Protein AF-A0A849ZN73-F1 (afdb_monomer)

Mean predicted aligned error: 4.19 Å

Radius of gyration: 18.53 Å; Cα contacts (8 Å, |Δi|>4): 334; chains: 1; bounding box: 44×39×54 Å

pLDDT: mean 92.09, std 4.77, range [75.5, 97.69]

Solvent-accessible surface area (backbone atoms only — not comparable to full-atom values): 12898 Å² total; per-residue (Å²): 64,82,44,62,51,99,87,68,52,76,46,74,36,85,64,86,84,88,74,62,63,68,46,53,35,60,26,51,38,27,39,47,53,55,44,36,71,37,53,53,51,32,50,50,48,34,58,57,36,78,81,48,55,70,68,59,39,52,58,54,57,74,68,60,67,71,74,85,54,89,52,28,66,70,52,26,44,65,50,58,52,48,26,65,76,37,37,39,45,62,52,30,37,40,32,63,73,43,62,86,51,51,48,45,47,51,29,52,51,49,60,68,38,53,82,43,47,70,50,66,76,35,95,40,49,43,25,41,33,39,44,16,12,84,40,36,40,59,39,47,18,52,54,43,37,49,52,38,47,52,16,59,46,81,81,54,66,64,54,72,48,71,49,84,54,42,38,31,40,41,20,67,18,60,81,40,91,61,47,65,52,45,69,76,56,69,78,83,71,53,89,49,46,50,69,52,70,66,79,69,92,64,56,68,69,63,23,42,69,68,32,56,81,71,38,39,61,48,70,68,49,38,81,44,32,38,50,57,48,59,62,63,65,83

Structure (mmCIF, N/CA/C/O backbone):
data_AF-A0A849ZN73-F1
#
_entry.id   AF-A0A849ZN73-F1
#
loop_
_atom_site.group_PDB
_atom_site.id
_atom_site.type_symbol
_atom_site.label_atom_id
_atom_site.label_alt_id
_atom_site.label_comp_id
_atom_site.label_asym_id
_atom_site.label_entity_id
_atom_site.label_seq_id
_atom_site.pdbx_PDB_ins_code
_atom_site.Cartn_x
_atom_site.Cartn_y
_atom_site.Cartn_z
_atom_site.occupancy
_atom_site.B_iso_or_equiv
_atom_site.auth_seq_id
_atom_site.auth_comp_id
_atom_site.auth_asym_id
_atom_site.auth_atom_id
_atom_site.pdbx_PDB_model_num
ATOM 1 N N . ALA A 1 1 ? 9.241 3.231 -14.824 1.00 80.31 1 ALA A N 1
ATOM 2 C CA . ALA A 1 1 ? 9.846 4.559 -15.080 1.00 80.31 1 ALA A CA 1
ATOM 3 C C . ALA A 1 1 ? 9.288 5.133 -16.383 1.00 80.31 1 ALA A C 1
ATOM 5 O O . ALA A 1 1 ? 8.928 4.345 -17.251 1.00 80.31 1 ALA A O 1
ATOM 6 N N . ALA A 1 2 ? 9.247 6.464 -16.573 1.00 81.50 2 ALA A N 1
ATOM 7 C CA . ALA A 1 2 ? 9.076 7.014 -17.934 1.00 81.50 2 ALA A CA 1
ATOM 8 C C . ALA A 1 2 ? 10.194 6.469 -18.861 1.00 81.50 2 ALA A C 1
ATOM 10 O O . ALA A 1 2 ? 11.155 5.888 -18.359 1.00 81.50 2 ALA A O 1
ATOM 11 N N . SER A 1 3 ? 10.086 6.612 -20.174 1.00 84.69 3 SER A N 1
ATOM 12 C CA . SER A 1 3 ? 10.560 5.641 -21.178 1.00 84.69 3 SER A CA 1
ATOM 13 C C . SER A 1 3 ? 10.169 6.216 -22.553 1.00 84.69 3 SER A C 1
ATOM 15 O O . SER A 1 3 ? 9.157 6.913 -22.662 1.00 84.69 3 SER A O 1
ATOM 17 N N . GLY A 1 4 ? 10.971 5.973 -23.582 1.00 83.88 4 GLY A N 1
ATOM 18 C CA . GLY A 1 4 ? 10.764 6.393 -24.954 1.00 83.88 4 GLY A CA 1
ATOM 19 C C . GLY A 1 4 ? 11.629 5.535 -25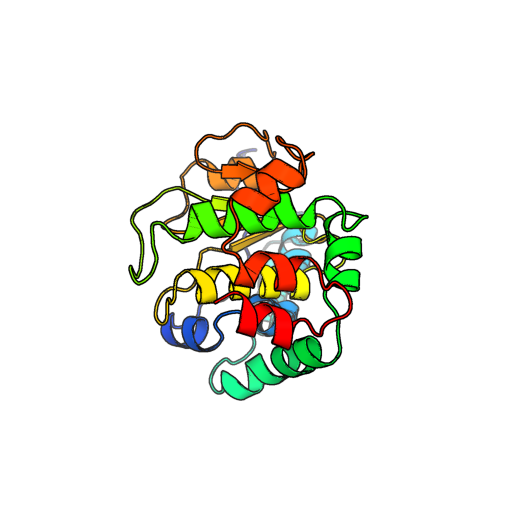.867 1.00 83.88 4 GLY A C 1
ATOM 20 O O . GLY A 1 4 ? 12.720 5.122 -25.469 1.00 83.88 4 GLY A O 1
ATOM 21 N N . ASP A 1 5 ? 11.132 5.228 -27.057 1.00 84.25 5 ASP A N 1
ATOM 22 C CA . ASP A 1 5 ? 11.906 4.498 -28.055 1.00 84.25 5 ASP A CA 1
ATOM 23 C C . ASP A 1 5 ? 12.701 5.433 -28.977 1.00 84.25 5 ASP A C 1
ATOM 25 O O . ASP A 1 5 ? 12.583 6.658 -28.927 1.00 84.25 5 ASP A O 1
ATOM 29 N N . SER A 1 6 ? 13.518 4.847 -29.853 1.00 84.75 6 SER A N 1
ATOM 30 C CA . SER A 1 6 ? 14.351 5.595 -30.801 1.00 84.75 6 SER A CA 1
ATOM 31 C C . SER A 1 6 ? 13.552 6.399 -31.836 1.00 84.75 6 SER A C 1
ATOM 33 O O . SER A 1 6 ? 14.120 7.274 -32.481 1.00 84.75 6 SER A O 1
ATOM 35 N N . ALA A 1 7 ? 12.255 6.119 -32.001 1.00 89.62 7 ALA A N 1
ATOM 36 C CA . ALA A 1 7 ? 11.352 6.872 -32.869 1.00 89.62 7 ALA A CA 1
ATOM 37 C C . ALA A 1 7 ? 10.640 8.021 -32.125 1.00 89.62 7 ALA A C 1
ATOM 39 O O . ALA A 1 7 ? 9.822 8.720 -32.720 1.00 89.62 7 ALA A O 1
ATOM 40 N N . GLY A 1 8 ? 10.932 8.222 -30.833 1.00 85.88 8 GLY A N 1
ATOM 41 C CA . GLY A 1 8 ? 10.350 9.276 -30.002 1.00 85.88 8 GLY A CA 1
ATOM 42 C C . GLY A 1 8 ? 8.984 8.931 -29.404 1.00 85.88 8 GLY A C 1
ATOM 43 O O . GLY A 1 8 ? 8.347 9.803 -28.811 1.00 85.88 8 GLY A O 1
ATOM 44 N N . ARG A 1 9 ? 8.510 7.683 -29.526 1.00 85.94 9 ARG A N 1
ATOM 45 C CA . ARG A 1 9 ? 7.243 7.256 -28.914 1.00 85.94 9 ARG A CA 1
ATOM 46 C C . ARG A 1 9 ? 7.464 6.988 -27.432 1.00 85.94 9 ARG A C 1
ATOM 48 O O . ARG A 1 9 ? 8.398 6.280 -27.068 1.00 85.94 9 ARG A O 1
ATOM 55 N N . LEU A 1 10 ? 6.597 7.531 -26.582 1.00 83.56 10 LEU A N 1
ATOM 56 C CA . LEU A 1 10 ? 6.704 7.405 -25.130 1.00 83.56 10 LEU A CA 1
ATOM 57 C C . LEU A 1 10 ? 5.976 6.152 -24.639 1.00 83.56 10 LEU A C 1
ATOM 59 O O . LEU A 1 10 ? 4.778 5.999 -24.861 1.00 83.56 10 LEU A O 1
ATOM 63 N N . TYR A 1 11 ? 6.694 5.290 -23.924 1.00 82.31 11 TYR A N 1
ATOM 64 C CA . TYR A 1 11 ? 6.157 4.089 -23.281 1.00 82.31 11 TYR A CA 1
ATOM 65 C C . TYR A 1 11 ? 6.850 3.881 -21.937 1.00 82.31 11 TYR A C 1
ATOM 67 O O . TYR A 1 11 ? 8.032 4.190 -21.831 1.00 82.31 11 TYR A O 1
ATOM 75 N N . PRO A 1 12 ? 6.180 3.366 -20.896 1.00 84.06 12 PRO A N 1
ATOM 76 C CA . PRO A 1 12 ? 6.845 3.099 -19.629 1.00 84.06 12 PRO A CA 1
ATOM 77 C C . PRO A 1 12 ? 7.856 1.952 -19.762 1.00 84.06 12 PRO A C 1
ATOM 79 O O . PRO A 1 12 ? 7.582 0.933 -20.390 1.00 84.06 12 PRO A O 1
ATOM 82 N N . MET A 1 13 ? 9.001 2.090 -19.096 1.00 87.31 13 MET A N 1
ATOM 83 C CA . MET A 1 13 ? 9.917 0.977 -18.844 1.00 87.31 13 MET A CA 1
ATOM 84 C C . MET A 1 13 ? 9.531 0.302 -17.525 1.00 87.31 13 MET A C 1
ATOM 86 O O . MET A 1 13 ? 9.430 0.979 -16.491 1.00 87.31 13 MET A O 1
ATOM 90 N N . VAL A 1 14 ? 9.325 -1.015 -17.563 1.00 90.12 14 VAL A N 1
ATOM 91 C CA . VAL A 1 14 ? 8.862 -1.821 -16.426 1.00 90.12 14 VAL A CA 1
ATOM 92 C C . VAL A 1 14 ? 9.833 -2.972 -16.186 1.00 90.12 14 VAL A C 1
ATOM 94 O O . VAL A 1 14 ? 10.201 -3.685 -17.115 1.00 90.12 14 VAL A O 1
ATOM 97 N N . VAL A 1 15 ? 10.224 -3.150 -14.927 1.00 94.50 15 VAL A N 1
ATOM 98 C CA . VAL A 1 15 ? 10.950 -4.321 -14.430 1.00 94.50 15 VAL A CA 1
ATOM 99 C C . VAL A 1 15 ? 10.058 -4.956 -13.376 1.00 94.50 15 VAL A C 1
ATOM 101 O O . VAL A 1 15 ? 9.569 -4.256 -12.491 1.00 94.50 15 VAL A O 1
ATOM 104 N N . PHE A 1 16 ? 9.799 -6.252 -13.501 1.00 94.94 16 PHE A N 1
ATOM 105 C CA . PHE A 1 16 ? 8.863 -6.962 -12.639 1.00 94.94 16 PHE A CA 1
ATOM 106 C C . PHE A 1 16 ? 9.344 -8.387 -12.372 1.00 94.94 16 PHE A C 1
ATOM 108 O O . PHE A 1 16 ? 10.130 -8.944 -13.138 1.00 94.94 16 PHE A O 1
ATOM 115 N N . ALA A 1 17 ? 8.852 -8.957 -11.278 1.00 95.06 17 ALA A N 1
ATOM 116 C CA . ALA A 1 17 ? 8.912 -10.380 -10.992 1.00 95.06 17 ALA A CA 1
ATOM 117 C C . ALA A 1 17 ? 7.488 -10.937 -11.064 1.00 95.06 17 ALA A C 1
ATOM 119 O O . ALA A 1 17 ? 6.521 -10.213 -10.817 1.00 95.06 17 ALA A O 1
ATOM 120 N N . SER A 1 18 ? 7.364 -12.209 -11.428 1.00 94.38 18 SER A N 1
ATOM 121 C CA . SER A 1 18 ? 6.083 -12.907 -11.479 1.00 94.38 18 SER A CA 1
ATOM 122 C C . SER A 1 18 ? 6.067 -13.998 -10.418 1.00 94.38 18 SER A C 1
ATOM 124 O O . SER A 1 18 ? 7.066 -14.688 -10.222 1.00 94.38 18 SER A O 1
ATOM 126 N N . TYR A 1 19 ? 4.936 -14.119 -9.736 1.00 95.12 19 TYR A N 1
ATOM 127 C CA . TYR A 1 19 ? 4.703 -15.081 -8.672 1.00 95.12 19 TYR A CA 1
ATOM 128 C C . TYR A 1 19 ? 3.351 -15.748 -8.883 1.00 95.12 19 TYR A C 1
ATOM 130 O O . TYR A 1 19 ? 2.432 -15.133 -9.431 1.00 95.12 19 TYR A O 1
ATOM 138 N N . ASP A 1 20 ? 3.217 -16.971 -8.373 1.00 94.88 20 ASP A N 1
ATOM 139 C CA . ASP A 1 20 ? 1.909 -17.591 -8.192 1.00 94.88 20 ASP A CA 1
ATOM 140 C C . ASP A 1 20 ? 1.055 -16.694 -7.286 1.00 94.88 20 ASP A C 1
ATOM 142 O O . ASP A 1 20 ? 1.496 -16.266 -6.214 1.00 94.88 20 ASP A O 1
ATOM 146 N N . TYR A 1 21 ? -0.179 -16.417 -7.707 1.00 94.00 21 TYR A N 1
ATOM 147 C CA . TYR A 1 21 ? -1.067 -15.505 -6.988 1.00 94.00 21 TYR A CA 1
ATOM 148 C C . TYR A 1 21 ? -1.322 -15.961 -5.544 1.00 94.00 21 TYR A C 1
ATOM 150 O O . TYR A 1 21 ? -1.287 -15.143 -4.630 1.00 94.00 21 TYR A O 1
ATOM 158 N N . GLU A 1 22 ? -1.477 -17.266 -5.314 1.00 93.81 22 GLU A N 1
ATOM 159 C CA . GLU A 1 22 ? -1.678 -17.837 -3.974 1.00 93.81 22 GLU A CA 1
ATOM 160 C C . GLU A 1 22 ? -0.515 -17.527 -3.022 1.00 93.81 22 GLU A C 1
ATOM 162 O O . GLU A 1 22 ? -0.736 -17.236 -1.846 1.00 93.81 22 GLU A O 1
ATOM 167 N N . ARG A 1 23 ? 0.727 -17.500 -3.528 1.00 93.88 23 ARG A N 1
ATOM 168 C CA . ARG A 1 23 ? 1.891 -17.119 -2.715 1.00 93.88 23 ARG A CA 1
ATOM 169 C C . ARG A 1 23 ? 1.844 -15.644 -2.342 1.00 93.88 23 ARG A C 1
ATOM 171 O O . ARG A 1 23 ? 2.135 -15.303 -1.200 1.00 93.88 23 ARG A O 1
ATOM 178 N N . LEU A 1 24 ? 1.436 -14.771 -3.263 1.00 93.75 24 LEU A N 1
ATOM 179 C CA . LEU A 1 24 ? 1.256 -13.347 -2.962 1.00 93.75 24 LEU A CA 1
ATOM 180 C C . LEU A 1 24 ? 0.136 -13.125 -1.940 1.00 93.75 24 LEU A C 1
ATOM 182 O O . LEU A 1 24 ? 0.327 -12.380 -0.982 1.00 93.75 24 LEU A O 1
ATOM 186 N N . VAL A 1 25 ? -0.998 -13.809 -2.102 1.00 94.44 25 VAL A N 1
ATOM 187 C CA . VAL A 1 25 ? -2.110 -13.777 -1.141 1.00 94.44 25 VAL A CA 1
ATOM 188 C C . VAL A 1 25 ? -1.660 -14.255 0.239 1.00 94.44 25 VAL A C 1
ATOM 190 O O . VAL A 1 25 ? -2.042 -13.641 1.231 1.00 94.44 25 VAL A O 1
ATOM 193 N N . SER A 1 26 ? -0.799 -15.278 0.322 1.00 92.88 26 SER A N 1
ATOM 194 C CA . SER A 1 26 ? -0.282 -15.781 1.605 1.00 92.88 26 SER A CA 1
ATOM 195 C C . SER A 1 26 ? 0.533 -14.751 2.400 1.00 92.88 26 SER A C 1
ATOM 197 O O . SER A 1 26 ? 0.561 -14.811 3.626 1.00 92.88 26 SER A O 1
ATOM 199 N N . LEU A 1 27 ? 1.149 -13.769 1.728 1.00 95.00 27 LEU A N 1
ATOM 200 C CA . LEU A 1 27 ? 1.813 -12.642 2.396 1.00 95.00 27 LEU A CA 1
ATOM 201 C C . LEU A 1 27 ? 0.810 -11.631 2.959 1.00 95.00 27 LEU A C 1
ATOM 203 O O . LEU A 1 27 ? 1.132 -10.892 3.894 1.00 95.00 27 LEU A O 1
ATOM 207 N N . GLY A 1 28 ? -0.374 -11.551 2.344 1.00 94.44 28 GLY A N 1
ATOM 208 C CA . GLY A 1 28 ? -1.406 -10.564 2.625 1.00 94.44 28 GLY A CA 1
ATOM 209 C C . GLY A 1 28 ? -0.826 -9.147 2.731 1.00 94.44 28 GLY A C 1
ATOM 210 O O . GLY A 1 28 ? -0.174 -8.672 1.795 1.00 94.44 28 GLY A O 1
ATOM 211 N N . PRO A 1 29 ? -1.005 -8.460 3.872 1.00 96.31 29 PRO A N 1
ATOM 212 C CA . PRO A 1 29 ? -0.524 -7.095 4.048 1.00 96.31 29 PRO A CA 1
ATOM 213 C C . PRO A 1 29 ? 1.001 -6.961 4.094 1.00 96.31 29 PRO A C 1
ATOM 215 O O . PRO A 1 29 ? 1.514 -5.867 3.882 1.00 96.31 29 PRO A O 1
ATOM 218 N N . ALA A 1 30 ? 1.750 -8.042 4.338 1.00 96.94 30 ALA A N 1
ATOM 219 C CA . ALA A 1 30 ? 3.209 -7.988 4.398 1.00 96.94 30 ALA A CA 1
ATOM 220 C C . ALA A 1 30 ? 3.871 -7.891 3.012 1.00 96.94 30 ALA A C 1
ATOM 222 O O . ALA A 1 30 ? 5.079 -7.654 2.934 1.00 96.94 30 ALA A O 1
ATOM 223 N N . ALA A 1 31 ? 3.110 -8.050 1.920 1.00 95.81 31 ALA A N 1
ATOM 224 C CA . ALA A 1 31 ? 3.645 -8.086 0.560 1.00 95.81 31 ALA A CA 1
ATOM 225 C C . ALA A 1 31 ? 4.549 -6.885 0.196 1.00 95.81 31 ALA A C 1
ATOM 227 O O . ALA A 1 31 ? 5.646 -7.128 -0.314 1.00 95.81 31 ALA A O 1
ATOM 228 N N . PRO A 1 32 ? 4.200 -5.613 0.500 1.00 95.44 32 PRO A N 1
ATOM 229 C CA . PRO A 1 32 ? 5.073 -4.476 0.197 1.00 95.44 32 PRO A CA 1
ATOM 230 C C . PRO A 1 32 ? 6.448 -4.569 0.870 1.00 95.44 32 PRO A C 1
ATOM 232 O O . PRO A 1 32 ? 7.450 -4.171 0.280 1.00 95.44 32 PRO A O 1
ATOM 235 N N . ILE A 1 33 ? 6.507 -5.116 2.088 1.00 95.50 33 ILE A N 1
ATOM 236 C CA . ILE A 1 33 ? 7.739 -5.246 2.877 1.00 95.50 33 ILE A CA 1
ATOM 237 C C . ILE A 1 33 ? 8.556 -6.442 2.393 1.00 95.50 33 ILE A C 1
ATOM 239 O O . ILE A 1 33 ? 9.752 -6.303 2.139 1.00 95.50 33 ILE A O 1
ATOM 243 N N . ALA A 1 34 ? 7.914 -7.599 2.217 1.00 95.75 34 ALA A N 1
ATOM 244 C CA . ALA A 1 34 ? 8.568 -8.816 1.743 1.00 95.75 34 ALA A CA 1
ATOM 245 C C . ALA A 1 34 ? 9.216 -8.615 0.362 1.00 95.75 34 ALA A C 1
ATOM 247 O O . ALA A 1 34 ? 10.314 -9.106 0.105 1.00 95.75 34 ALA A O 1
ATOM 248 N N . LEU A 1 35 ? 8.567 -7.836 -0.509 1.00 95.00 35 LEU A N 1
ATOM 249 C CA . LEU A 1 35 ? 9.044 -7.538 -1.859 1.00 95.00 35 LEU A CA 1
ATOM 250 C C . LEU A 1 35 ? 9.937 -6.288 -1.934 1.00 95.00 35 LEU A C 1
ATOM 252 O O . LEU A 1 35 ? 10.480 -5.998 -3.002 1.00 95.00 35 LEU A O 1
ATOM 256 N N . TRP A 1 36 ? 10.125 -5.550 -0.833 1.00 93.00 36 TRP A N 1
ATOM 257 C CA . TRP A 1 36 ? 10.723 -4.210 -0.851 1.00 93.00 36 TRP A CA 1
ATOM 258 C C . TRP A 1 36 ? 12.097 -4.163 -1.517 1.00 93.00 36 TRP A C 1
ATOM 260 O O . TRP A 1 36 ? 12.334 -3.323 -2.382 1.00 93.00 36 TRP A O 1
ATOM 270 N N . ARG A 1 37 ? 12.991 -5.097 -1.167 1.00 92.75 37 ARG A N 1
ATOM 271 C CA . ARG A 1 37 ? 14.350 -5.160 -1.733 1.00 92.75 37 ARG A CA 1
ATOM 272 C C . ARG A 1 37 ? 14.331 -5.328 -3.254 1.00 92.75 37 ARG A C 1
ATOM 274 O O . ARG A 1 37 ? 15.137 -4.709 -3.948 1.00 92.75 37 ARG A O 1
ATOM 281 N N . PHE A 1 38 ? 13.426 -6.160 -3.769 1.00 95.25 38 PHE A N 1
ATOM 282 C CA . PHE A 1 38 ? 13.269 -6.334 -5.209 1.00 95.25 38 PHE A CA 1
ATOM 283 C C . PHE A 1 38 ? 12.704 -5.062 -5.845 1.00 95.25 38 PHE A C 1
ATOM 285 O O . PHE A 1 38 ? 13.254 -4.584 -6.832 1.00 95.25 38 PHE A O 1
ATOM 292 N N . LEU A 1 39 ? 11.648 -4.486 -5.264 1.00 93.44 39 LEU A N 1
ATOM 293 C CA . LEU A 1 39 ? 10.968 -3.310 -5.810 1.00 93.44 39 LEU A CA 1
ATOM 294 C C . LEU A 1 39 ? 11.887 -2.086 -5.902 1.00 93.44 39 LEU A C 1
ATOM 296 O O . LEU A 1 39 ? 11.891 -1.410 -6.930 1.00 93.44 39 LEU A O 1
ATOM 300 N N . THR A 1 40 ? 12.702 -1.825 -4.879 1.00 92.06 40 THR A N 1
ATOM 301 C CA . THR A 1 40 ? 13.676 -0.722 -4.898 1.00 92.06 40 THR A CA 1
ATOM 302 C C . THR A 1 40 ? 14.772 -0.953 -5.932 1.00 92.06 40 THR A C 1
ATOM 304 O O . THR A 1 40 ? 15.037 -0.073 -6.749 1.00 92.06 40 THR A O 1
ATOM 307 N N . SER A 1 41 ? 15.334 -2.162 -5.990 1.00 94.56 41 SER A N 1
ATOM 308 C CA . SER A 1 41 ? 16.353 -2.511 -6.989 1.00 94.56 41 SER A CA 1
ATOM 309 C C . SER A 1 41 ? 15.802 -2.433 -8.421 1.00 94.56 41 SER A C 1
ATOM 311 O O . SER A 1 41 ? 16.454 -1.912 -9.326 1.00 94.56 41 SER A O 1
ATOM 313 N N . ALA A 1 42 ? 14.574 -2.909 -8.641 1.00 95.06 42 ALA A N 1
ATOM 314 C CA . ALA A 1 42 ? 13.886 -2.834 -9.926 1.00 95.06 42 ALA A CA 1
ATOM 315 C C . ALA A 1 42 ? 13.599 -1.380 -10.330 1.00 95.06 42 ALA A C 1
ATOM 317 O O . ALA A 1 42 ? 13.775 -1.017 -11.495 1.00 95.06 42 ALA A O 1
ATOM 318 N N . TYR A 1 43 ? 13.204 -0.534 -9.374 1.00 91.31 43 TYR A N 1
ATOM 319 C CA . TYR A 1 43 ? 13.012 0.897 -9.593 1.00 91.31 43 TYR A CA 1
ATOM 320 C C . TYR A 1 43 ? 14.316 1.590 -10.012 1.00 91.31 43 TYR A C 1
ATOM 322 O O . TYR A 1 43 ? 14.327 2.329 -11.000 1.00 91.31 43 TYR A O 1
ATOM 330 N N . GLU A 1 44 ? 15.427 1.317 -9.327 1.00 91.69 44 GLU A N 1
ATOM 331 C CA . GLU A 1 44 ? 16.748 1.852 -9.679 1.00 91.69 44 GLU A CA 1
ATOM 332 C C . GLU A 1 44 ? 17.183 1.415 -11.083 1.00 91.69 44 GLU A C 1
ATOM 334 O O . GLU A 1 44 ? 17.567 2.248 -11.906 1.00 91.69 44 GLU A O 1
ATOM 339 N N . VAL A 1 45 ? 17.047 0.125 -11.402 1.00 95.12 45 VAL A N 1
ATOM 340 C CA . VAL A 1 45 ? 17.371 -0.412 -12.732 1.00 95.12 45 VAL A CA 1
ATOM 341 C C . VAL A 1 45 ? 16.506 0.233 -13.817 1.00 95.12 45 VAL A C 1
ATOM 343 O O . VAL A 1 45 ? 17.033 0.676 -14.837 1.00 95.12 45 VAL A O 1
ATOM 346 N N . ALA A 1 46 ? 15.193 0.351 -13.606 1.00 92.69 46 ALA A N 1
ATOM 347 C CA . ALA A 1 46 ? 14.279 0.937 -14.587 1.00 92.69 46 ALA A CA 1
ATOM 348 C C . ALA A 1 46 ? 14.488 2.450 -14.785 1.00 92.69 46 ALA A C 1
ATOM 350 O O . ALA A 1 46 ? 14.223 2.982 -15.864 1.00 92.69 46 ALA A O 1
ATOM 351 N N . THR A 1 47 ? 14.924 3.173 -13.752 1.00 89.62 47 THR A N 1
ATOM 352 C CA . THR A 1 47 ? 15.166 4.622 -13.833 1.00 89.62 47 THR A CA 1
ATOM 353 C C . THR A 1 47 ? 16.519 4.947 -14.459 1.00 89.62 47 THR A C 1
ATOM 355 O O . THR A 1 47 ? 16.582 5.795 -15.350 1.00 89.62 47 THR A O 1
ATOM 358 N N . GLN A 1 48 ? 17.583 4.246 -14.062 1.00 90.94 48 GLN A N 1
ATOM 359 C CA . GLN A 1 48 ? 18.938 4.454 -14.588 1.00 90.94 48 GLN A CA 1
ATOM 360 C C . GLN A 1 48 ? 19.133 3.841 -15.982 1.00 90.94 48 GLN A C 1
ATOM 362 O O . GLN A 1 48 ? 19.906 4.361 -16.795 1.00 90.94 48 GLN A O 1
ATOM 367 N N . GLY A 1 49 ? 18.383 2.776 -16.285 1.00 89.44 49 GLY A N 1
ATOM 368 C CA . GLY A 1 49 ? 18.491 1.978 -17.505 1.00 89.44 49 GLY A CA 1
ATOM 369 C C . GLY A 1 49 ? 18.343 2.743 -18.812 1.00 89.44 49 GLY A C 1
ATOM 370 O O . GLY A 1 49 ? 18.843 2.296 -19.838 1.00 89.44 49 GLY A O 1
ATOM 371 N N . ARG A 1 50 ? 17.746 3.939 -18.782 1.00 83.38 50 ARG A N 1
ATOM 372 C CA . ARG A 1 50 ? 17.646 4.818 -19.958 1.00 83.38 50 ARG A CA 1
ATOM 373 C C . ARG A 1 50 ? 18.994 5.261 -20.519 1.00 83.38 50 ARG A C 1
ATOM 375 O O . ARG A 1 50 ? 19.063 5.636 -21.681 1.00 83.38 50 ARG A O 1
ATOM 382 N N . SER A 1 51 ? 20.031 5.281 -19.686 1.00 87.81 51 SER A N 1
ATOM 383 C CA . SER A 1 51 ? 21.381 5.692 -20.089 1.00 87.81 51 SER A CA 1
ATOM 384 C C . SER A 1 51 ? 22.263 4.524 -20.538 1.00 87.81 51 SER A C 1
ATOM 386 O O . SER A 1 51 ? 23.412 4.738 -20.918 1.00 87.81 51 SER A O 1
ATOM 388 N N . TRP A 1 52 ? 21.753 3.292 -20.479 1.00 92.19 52 TRP A N 1
ATOM 389 C CA . TRP A 1 52 ? 22.518 2.079 -20.759 1.00 92.19 52 TRP A CA 1
ATOM 390 C C . TRP A 1 52 ? 22.237 1.531 -22.154 1.00 92.19 52 TRP A C 1
ATOM 392 O O . TRP A 1 52 ? 21.209 1.816 -22.770 1.00 92.19 52 TRP A O 1
ATOM 402 N N . THR A 1 53 ? 23.144 0.681 -22.637 1.00 92.12 53 THR A N 1
ATOM 403 C CA . THR A 1 53 ? 22.831 -0.185 -23.778 1.00 92.12 53 THR A CA 1
ATOM 404 C C . THR A 1 53 ? 21.824 -1.261 -23.365 1.00 92.12 53 THR A C 1
ATOM 406 O O . THR A 1 53 ? 21.707 -1.603 -22.185 1.00 92.12 53 THR A O 1
ATOM 409 N N . VAL A 1 54 ? 21.119 -1.838 -24.343 1.00 92.00 54 VAL A N 1
ATOM 410 C CA . VAL A 1 54 ? 20.159 -2.930 -24.098 1.00 92.00 54 VAL A CA 1
ATOM 411 C C . VAL A 1 54 ? 20.831 -4.103 -23.376 1.00 92.00 54 VAL A C 1
ATOM 413 O O . VAL A 1 54 ? 20.302 -4.577 -22.375 1.00 92.00 54 VAL A O 1
ATOM 416 N N . ASP A 1 55 ? 22.028 -4.514 -23.802 1.00 96.25 55 ASP A N 1
ATOM 417 C CA . ASP A 1 55 ? 22.755 -5.628 -23.177 1.00 96.25 55 ASP A CA 1
ATOM 418 C C . ASP A 1 55 ? 23.116 -5.347 -21.717 1.00 96.25 55 ASP A C 1
ATOM 420 O O . ASP A 1 55 ? 22.953 -6.209 -20.853 1.00 96.25 55 ASP A O 1
ATOM 424 N N . GLN A 1 56 ? 23.570 -4.127 -21.415 1.00 95.88 56 GLN A N 1
ATOM 425 C CA . GLN A 1 56 ? 23.862 -3.720 -20.041 1.00 95.88 56 GLN A CA 1
ATOM 426 C C . GLN A 1 56 ? 22.595 -3.742 -19.186 1.00 95.88 56 GLN A C 1
ATOM 428 O O . GLN A 1 56 ? 22.622 -4.261 -18.071 1.00 95.88 56 GLN A O 1
ATOM 433 N N . PHE A 1 57 ? 21.481 -3.226 -19.709 1.00 94.94 57 PHE A N 1
ATOM 434 C CA . PHE A 1 57 ? 20.198 -3.258 -19.017 1.00 94.94 57 PHE A CA 1
ATOM 435 C C . PHE A 1 57 ? 19.747 -4.692 -18.721 1.00 94.94 57 PHE A C 1
ATOM 437 O O . PHE A 1 57 ? 19.467 -5.013 -17.565 1.00 94.94 57 PHE A O 1
ATOM 444 N N . LEU A 1 58 ? 19.767 -5.578 -19.720 1.00 95.81 58 LEU A N 1
ATOM 445 C CA . LEU A 1 58 ? 19.393 -6.984 -19.555 1.00 95.81 58 LEU A CA 1
ATOM 446 C C . LEU A 1 58 ? 20.298 -7.706 -18.548 1.00 95.81 58 LEU A C 1
ATOM 448 O O . LEU A 1 58 ? 19.797 -8.434 -17.694 1.00 95.81 58 LEU A O 1
ATOM 452 N N . GLN A 1 59 ? 21.611 -7.460 -18.575 1.00 96.69 59 GLN A N 1
ATOM 453 C CA . GLN A 1 59 ? 22.542 -8.025 -17.592 1.00 96.69 59 GLN A CA 1
ATOM 454 C C . GLN A 1 59 ? 22.260 -7.550 -16.162 1.00 96.69 59 GLN A C 1
ATOM 456 O O . GLN A 1 59 ? 22.459 -8.314 -15.219 1.00 96.69 59 GLN A O 1
ATOM 461 N N . ARG A 1 60 ? 21.824 -6.298 -15.972 1.00 96.56 60 ARG A N 1
ATOM 462 C CA . ARG A 1 60 ? 21.452 -5.776 -14.647 1.00 96.56 60 ARG A CA 1
ATOM 463 C C . ARG A 1 60 ? 20.130 -6.361 -14.168 1.00 96.56 60 ARG A C 1
ATOM 465 O O . ARG A 1 60 ? 20.065 -6.785 -13.020 1.00 96.56 60 ARG A O 1
ATOM 472 N N . VAL A 1 61 ? 19.125 -6.445 -15.042 1.00 96.56 61 VAL A N 1
ATOM 473 C CA . VAL A 1 61 ? 17.839 -7.091 -14.733 1.00 96.56 61 VAL A CA 1
ATOM 474 C C . VAL A 1 61 ? 18.047 -8.556 -14.349 1.00 96.56 61 VAL A C 1
ATOM 476 O O . VAL A 1 61 ? 17.513 -8.993 -13.338 1.00 96.56 61 VAL A O 1
ATOM 479 N N . ALA A 1 62 ? 18.884 -9.296 -15.080 1.00 95.94 62 ALA A N 1
ATOM 480 C CA . ALA A 1 62 ? 19.169 -10.706 -14.803 1.00 95.94 62 ALA A CA 1
ATOM 481 C C . ALA A 1 62 ? 19.878 -10.960 -13.456 1.00 95.94 62 ALA A C 1
ATOM 483 O O . ALA A 1 62 ? 19.920 -12.097 -12.996 1.00 95.94 62 ALA A O 1
ATOM 484 N N . ARG A 1 63 ? 20.451 -9.924 -12.830 1.00 96.06 63 ARG A N 1
ATOM 485 C CA . ARG A 1 63 ? 21.069 -9.997 -11.494 1.00 96.06 63 ARG A CA 1
ATOM 486 C C . ARG A 1 63 ? 20.109 -9.618 -10.368 1.00 96.06 63 ARG A C 1
ATOM 488 O O . ARG A 1 63 ? 20.502 -9.684 -9.207 1.00 96.06 63 ARG A O 1
ATOM 495 N N . LEU A 1 64 ? 18.895 -9.169 -10.689 1.00 96.62 64 LEU A N 1
ATOM 496 C CA . LEU A 1 64 ? 17.889 -8.887 -9.676 1.00 96.62 64 LEU A CA 1
ATOM 497 C C . LEU A 1 64 ? 17.376 -10.203 -9.101 1.00 96.62 64 LEU A C 1
ATOM 499 O O . LEU A 1 64 ? 16.868 -11.058 -9.822 1.00 96.62 64 LEU A O 1
ATOM 503 N N . GLU A 1 65 ? 17.482 -10.337 -7.787 1.00 94.19 65 GLU A N 1
ATOM 504 C CA . GLU A 1 65 ? 16.944 -11.478 -7.059 1.00 94.19 65 GLU A CA 1
ATOM 505 C C . GLU A 1 65 ? 15.542 -11.136 -6.561 1.00 94.19 65 GLU A C 1
ATOM 507 O O . GLU A 1 65 ? 15.352 -10.251 -5.721 1.00 94.19 65 GLU A O 1
ATOM 512 N N . ALA A 1 66 ? 14.550 -11.843 -7.093 1.00 93.06 66 ALA A N 1
ATOM 513 C CA . ALA A 1 66 ? 13.205 -11.834 -6.548 1.00 93.06 66 ALA A CA 1
ATOM 514 C C . ALA A 1 66 ? 13.196 -12.691 -5.263 1.00 93.06 66 ALA A C 1
ATOM 516 O O . ALA A 1 66 ? 13.695 -13.819 -5.294 1.00 93.06 66 ALA A O 1
ATOM 517 N N . PRO A 1 67 ? 12.679 -12.194 -4.123 1.00 93.25 67 PRO A N 1
ATOM 518 C CA . PRO A 1 67 ? 12.632 -12.979 -2.890 1.00 93.25 67 PRO A CA 1
ATOM 519 C C . PRO A 1 67 ? 11.775 -14.236 -3.078 1.00 93.25 67 PRO A C 1
ATOM 521 O O . PRO A 1 67 ? 10.735 -14.180 -3.740 1.00 93.25 67 PRO A O 1
ATOM 524 N N . SER A 1 68 ? 12.196 -15.358 -2.483 1.00 92.19 68 SER A N 1
ATOM 525 C CA . SER A 1 68 ? 11.345 -16.551 -2.397 1.00 92.19 68 SER A CA 1
ATOM 526 C C . SER A 1 68 ? 10.169 -16.283 -1.457 1.00 92.19 68 SER A C 1
ATOM 528 O O . SER A 1 68 ? 10.330 -15.660 -0.407 1.00 92.19 68 SER A O 1
ATOM 530 N N . LEU A 1 69 ? 8.998 -16.778 -1.857 1.00 93.06 69 LEU A N 1
ATOM 531 C CA . LEU A 1 69 ? 7.747 -16.714 -1.102 1.00 93.06 69 LEU A CA 1
ATOM 532 C C . LEU A 1 69 ? 7.262 -18.114 -0.691 1.00 93.06 69 LEU A C 1
ATOM 534 O O . LEU A 1 69 ? 6.069 -18.312 -0.488 1.00 93.06 69 LEU A O 1
ATOM 538 N N . ASP A 1 70 ? 8.162 -19.101 -0.637 1.00 91.25 70 ASP A N 1
ATOM 539 C CA . ASP A 1 70 ? 7.806 -20.479 -0.262 1.00 91.25 70 ASP A CA 1
ATOM 540 C C . ASP A 1 70 ? 7.353 -20.577 1.205 1.00 91.25 70 ASP A C 1
ATOM 542 O O . ASP A 1 70 ? 6.492 -21.387 1.538 1.00 91.25 70 ASP A O 1
ATOM 546 N N . ASP A 1 71 ? 7.902 -19.718 2.069 1.00 90.50 71 ASP A N 1
ATOM 547 C CA . ASP A 1 71 ? 7.498 -19.563 3.467 1.00 90.50 71 ASP A CA 1
ATOM 548 C C . ASP A 1 71 ? 6.948 -18.146 3.698 1.00 90.50 71 ASP A C 1
ATOM 550 O O . ASP A 1 71 ? 7.660 -17.216 4.094 1.00 90.50 71 ASP A O 1
ATOM 554 N N . GLY A 1 72 ? 5.656 -17.972 3.401 1.00 88.75 72 GLY A N 1
ATOM 555 C CA . GLY A 1 72 ? 4.955 -16.699 3.584 1.00 88.75 72 GLY A CA 1
ATOM 556 C C . GLY A 1 72 ? 4.930 -16.231 5.043 1.00 88.75 72 GLY A C 1
ATOM 557 O O . GLY A 1 72 ? 4.995 -15.031 5.311 1.00 88.75 72 GLY A O 1
ATOM 558 N N . GLU A 1 73 ? 4.923 -17.164 5.998 1.0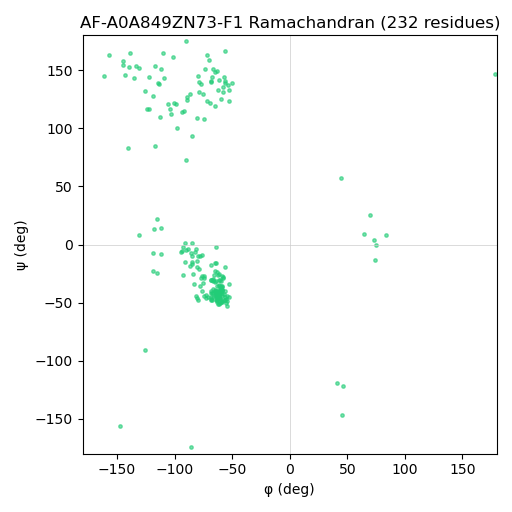0 90.12 73 GLU A N 1
ATOM 559 C CA . GLU A 1 73 ? 4.948 -16.861 7.429 1.00 90.12 73 GLU A CA 1
ATOM 560 C C . GLU A 1 73 ? 6.287 -16.252 7.853 1.00 90.12 73 GLU A C 1
ATOM 562 O O . GLU A 1 73 ? 6.316 -15.224 8.540 1.00 90.12 73 GLU A O 1
ATOM 567 N N . ALA A 1 74 ? 7.402 -16.831 7.403 1.00 92.75 74 ALA A N 1
ATOM 568 C CA . ALA A 1 74 ? 8.724 -16.256 7.620 1.00 92.75 74 ALA A CA 1
ATOM 569 C C . ALA A 1 74 ? 8.865 -14.888 6.934 1.00 92.75 74 ALA A C 1
ATOM 571 O O . ALA A 1 74 ? 9.390 -13.949 7.538 1.00 92.75 74 ALA A O 1
ATOM 572 N N . ALA A 1 75 ? 8.343 -14.742 5.711 1.00 92.94 75 ALA A N 1
ATOM 573 C CA . ALA A 1 75 ? 8.368 -13.478 4.974 1.00 92.94 75 ALA A CA 1
ATOM 574 C C . ALA A 1 75 ? 7.529 -12.370 5.645 1.00 92.94 75 ALA A C 1
ATOM 576 O O . ALA A 1 75 ? 7.900 -11.195 5.588 1.00 92.94 75 ALA A O 1
ATOM 577 N N . ALA A 1 76 ? 6.434 -12.725 6.326 1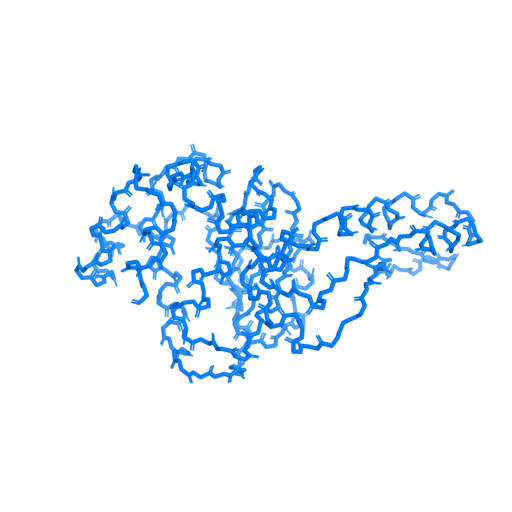.00 94.31 76 ALA A N 1
ATOM 578 C CA . ALA A 1 76 ? 5.571 -11.791 7.052 1.00 94.31 76 ALA A CA 1
ATOM 579 C C . ALA A 1 76 ? 6.045 -11.479 8.486 1.00 94.31 76 ALA A C 1
ATOM 581 O O . ALA A 1 76 ? 5.596 -10.500 9.093 1.00 94.31 76 ALA A O 1
ATOM 582 N N . ALA A 1 77 ? 6.959 -12.275 9.050 1.00 94.62 77 ALA A N 1
ATOM 583 C CA . ALA A 1 77 ? 7.427 -12.111 10.427 1.00 94.62 77 ALA A CA 1
ATOM 584 C C . ALA A 1 77 ? 8.025 -10.720 10.741 1.00 94.62 77 ALA A C 1
ATOM 586 O O . ALA A 1 77 ? 7.667 -10.167 11.788 1.00 94.62 77 ALA A O 1
ATOM 587 N N . PRO A 1 78 ? 8.857 -10.098 9.873 1.00 94.50 78 PRO A N 1
ATOM 588 C CA . PRO A 1 78 ? 9.373 -8.750 10.116 1.00 94.50 78 PRO A CA 1
ATOM 589 C C . PRO A 1 78 ? 8.262 -7.705 10.241 1.00 94.50 78 PRO A C 1
ATOM 591 O O . PRO A 1 78 ? 8.314 -6.858 11.131 1.00 94.50 78 PRO A O 1
ATOM 594 N N . TYR A 1 79 ? 7.226 -7.804 9.401 1.00 96.38 79 TYR A N 1
ATOM 595 C CA . TYR A 1 79 ? 6.082 -6.898 9.454 1.00 96.38 79 TYR A CA 1
ATOM 596 C C . TYR A 1 79 ? 5.326 -7.035 10.777 1.00 96.38 79 TYR A C 1
ATOM 598 O O . TYR A 1 79 ? 5.107 -6.042 11.467 1.00 96.38 79 TYR A O 1
ATOM 606 N N . ARG A 1 80 ? 4.999 -8.265 11.190 1.00 95.81 80 ARG A N 1
ATOM 607 C CA . ARG A 1 80 ? 4.291 -8.509 12.460 1.00 95.81 80 ARG A CA 1
ATOM 608 C C . ARG A 1 80 ? 5.068 -8.022 13.675 1.00 95.81 80 ARG A C 1
ATOM 610 O O . ARG A 1 80 ? 4.472 -7.451 14.584 1.00 95.81 80 ARG A O 1
ATOM 617 N N . LYS A 1 81 ? 6.387 -8.226 13.684 1.00 96.38 81 LYS A N 1
ATOM 618 C CA . LYS A 1 81 ? 7.259 -7.697 14.735 1.00 96.38 81 LYS A CA 1
ATOM 619 C C . LYS A 1 81 ? 7.188 -6.168 14.773 1.00 96.38 81 LYS A C 1
ATOM 621 O O . LYS A 1 81 ? 6.913 -5.597 15.824 1.00 96.38 81 LYS A O 1
ATOM 626 N N . TRP A 1 82 ? 7.348 -5.521 13.618 1.00 96.38 82 TRP A N 1
ATOM 627 C CA . TRP A 1 82 ? 7.296 -4.065 13.500 1.00 96.38 82 TRP A CA 1
ATOM 628 C C . TRP A 1 82 ? 5.955 -3.481 13.975 1.00 96.38 82 TRP A C 1
ATOM 630 O O . TRP A 1 82 ? 5.952 -2.474 14.680 1.00 96.38 82 TRP A O 1
ATOM 640 N N . LEU A 1 83 ? 4.826 -4.141 13.681 1.00 96.44 83 LEU A N 1
ATOM 641 C CA . LEU A 1 83 ? 3.497 -3.720 14.147 1.00 96.44 83 LEU A CA 1
ATOM 642 C C . LEU A 1 83 ? 3.364 -3.666 15.679 1.00 96.44 83 LEU A C 1
ATOM 644 O O . LEU A 1 83 ? 2.576 -2.872 16.191 1.00 96.44 83 LEU A O 1
ATOM 648 N N . GLY A 1 84 ? 4.081 -4.532 16.402 1.00 95.56 84 GLY A N 1
ATOM 649 C CA . GLY A 1 84 ? 4.083 -4.556 17.868 1.00 95.56 84 GLY A CA 1
ATOM 650 C C . GLY A 1 84 ? 5.056 -3.557 18.501 1.00 95.56 84 GLY A C 1
ATOM 651 O O . GLY A 1 84 ? 4.835 -3.128 19.628 1.00 95.56 84 GLY A O 1
ATOM 652 N N . GLU A 1 85 ? 6.115 -3.181 17.781 1.00 95.25 85 GLU A N 1
ATOM 653 C CA . GLU A 1 85 ? 7.171 -2.275 18.261 1.00 95.25 85 GLU A CA 1
ATOM 654 C C . GLU A 1 85 ? 6.893 -0.794 17.951 1.00 95.25 85 GLU A C 1
ATOM 656 O O . GLU A 1 85 ? 7.536 0.082 18.526 1.00 95.25 85 GLU A O 1
ATOM 661 N N . ASN A 1 86 ? 5.941 -0.502 17.059 1.00 94.62 86 ASN A N 1
ATOM 662 C CA . ASN A 1 86 ? 5.607 0.853 16.616 1.00 94.62 86 ASN A CA 1
ATOM 663 C C . ASN A 1 86 ? 4.173 1.225 17.002 1.00 94.62 86 ASN A C 1
ATOM 665 O O . ASN A 1 86 ? 3.303 0.361 17.133 1.00 94.62 86 ASN A O 1
ATOM 669 N N . ASN A 1 87 ? 3.922 2.526 17.160 1.00 94.12 87 ASN A N 1
ATOM 670 C CA . ASN A 1 87 ? 2.617 3.075 17.526 1.00 94.12 87 ASN A CA 1
ATOM 671 C C . ASN A 1 87 ? 1.963 3.848 16.371 1.00 94.12 87 ASN A C 1
ATOM 673 O O . ASN A 1 87 ? 2.608 4.207 15.383 1.00 94.12 87 ASN A O 1
ATOM 677 N N . MET A 1 88 ? 0.661 4.106 16.503 1.00 92.62 88 MET A N 1
ATOM 678 C CA . MET A 1 88 ? -0.108 4.825 15.481 1.00 92.62 88 MET A CA 1
ATOM 679 C C . MET A 1 88 ? 0.321 6.284 15.321 1.00 92.62 88 MET A C 1
ATOM 681 O O . MET A 1 88 ? 0.259 6.813 14.213 1.00 92.62 88 MET A O 1
ATOM 685 N N . LYS A 1 89 ? 0.792 6.929 16.393 1.00 91.19 89 LYS A N 1
ATOM 686 C CA . LYS A 1 89 ? 1.292 8.306 16.354 1.00 91.19 89 LYS A CA 1
ATOM 687 C C . LYS A 1 89 ? 2.392 8.479 15.308 1.00 91.19 89 LYS A C 1
ATOM 689 O O . LYS A 1 89 ? 2.283 9.367 14.467 1.00 91.19 89 LYS A O 1
ATOM 694 N N . ALA A 1 90 ? 3.385 7.587 15.300 1.00 87.69 90 ALA A N 1
ATOM 695 C CA . ALA A 1 90 ? 4.467 7.625 14.321 1.00 87.69 90 ALA A CA 1
ATOM 696 C C . ALA A 1 90 ? 3.947 7.502 12.879 1.00 87.69 90 ALA A C 1
ATOM 698 O O . ALA A 1 90 ? 4.431 8.197 11.986 1.00 87.69 90 ALA A O 1
ATOM 699 N N . LEU A 1 91 ? 2.937 6.660 12.640 1.00 87.06 91 LEU A N 1
ATOM 700 C CA . LEU A 1 91 ? 2.337 6.494 11.316 1.00 87.06 91 LEU A CA 1
ATOM 701 C C . LEU A 1 91 ? 1.568 7.747 10.870 1.00 87.06 91 LEU A C 1
ATOM 703 O O . LEU A 1 91 ? 1.690 8.161 9.717 1.00 87.06 91 LEU A O 1
ATOM 707 N N . TRP A 1 92 ? 0.816 8.373 11.780 1.00 89.44 92 TRP A N 1
ATOM 708 C CA . TRP A 1 92 ? 0.089 9.609 11.495 1.00 89.44 92 TRP A CA 1
ATOM 709 C C . TRP A 1 92 ? 1.020 10.767 11.166 1.00 89.44 92 TRP A C 1
ATOM 711 O O . TRP A 1 92 ? 0.840 11.428 10.145 1.00 89.44 92 TRP A O 1
ATOM 721 N N . GLU A 1 93 ? 2.051 10.966 11.982 1.00 88.62 93 GLU A N 1
ATOM 722 C CA . GLU A 1 93 ? 3.063 11.995 11.750 1.00 88.62 93 GLU A CA 1
ATOM 723 C C . GLU A 1 93 ? 3.825 11.738 10.443 1.00 88.62 93 GLU A C 1
ATOM 725 O O . GLU A 1 93 ? 4.042 12.664 9.665 1.00 88.62 93 GLU A O 1
ATOM 730 N N . THR A 1 94 ? 4.159 10.479 10.145 1.00 84.31 94 THR A N 1
ATOM 731 C CA . THR A 1 94 ? 4.886 10.113 8.920 1.00 84.31 94 THR A CA 1
ATOM 732 C C . THR A 1 94 ? 4.059 10.330 7.653 1.00 84.31 94 TH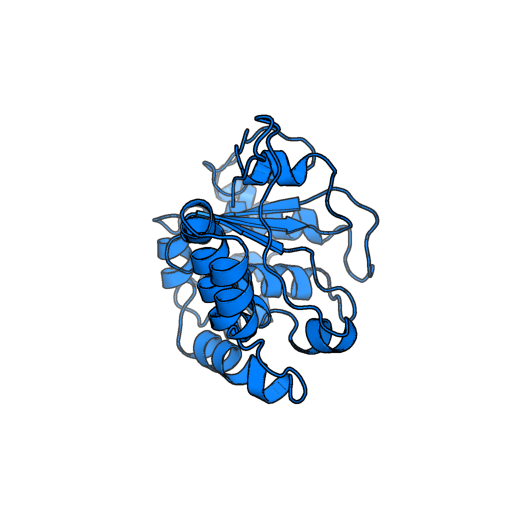R A C 1
ATOM 734 O O . THR A 1 94 ? 4.597 10.806 6.655 1.00 84.31 94 THR A O 1
ATOM 737 N N . GLY A 1 95 ? 2.770 9.976 7.665 1.00 80.06 95 GLY A N 1
ATOM 738 C CA . GLY A 1 95 ? 1.900 10.103 6.493 1.00 80.06 95 GLY A CA 1
ATOM 739 C C . GLY A 1 95 ? 1.366 11.522 6.287 1.00 80.06 95 GLY A C 1
ATOM 740 O O . GLY A 1 95 ? 1.399 12.041 5.176 1.00 80.06 95 GLY A O 1
ATOM 741 N N . PHE A 1 96 ? 0.877 12.158 7.351 1.00 77.12 96 PHE A N 1
ATOM 742 C CA . PHE A 1 96 ? 0.111 13.408 7.271 1.00 77.12 96 PHE A CA 1
ATOM 743 C C . PHE A 1 96 ? 0.843 14.625 7.847 1.00 77.12 96 PHE A C 1
ATOM 745 O O . PHE A 1 96 ? 0.335 15.741 7.750 1.00 77.12 96 PHE A O 1
ATOM 752 N N . GLY A 1 97 ? 1.996 14.441 8.496 1.00 80.56 97 GLY A N 1
ATOM 753 C CA . GLY A 1 97 ? 2.693 15.499 9.238 1.00 80.56 97 GLY A CA 1
ATOM 754 C C . GLY A 1 97 ? 2.032 15.880 10.571 1.00 80.56 97 GLY A C 1
ATOM 755 O O . GLY A 1 97 ? 2.652 16.557 11.386 1.00 80.56 97 GLY A O 1
ATOM 756 N N . ALA A 1 98 ? 0.794 15.442 10.811 1.00 80.06 98 ALA A N 1
ATOM 757 C CA . ALA A 1 98 ? 0.038 15.621 12.045 1.00 80.06 98 ALA A CA 1
ATOM 758 C C . ALA A 1 98 ? -1.055 14.548 12.158 1.00 80.06 98 ALA A C 1
ATOM 760 O O . ALA A 1 98 ? -1.456 13.942 11.168 1.00 80.06 98 ALA A O 1
ATOM 761 N N . ASP A 1 99 ? -1.596 14.344 13.356 1.00 79.38 99 ASP A N 1
ATOM 762 C CA . ASP A 1 99 ? -2.644 13.348 13.589 1.00 79.38 99 ASP A CA 1
ATOM 763 C C . ASP A 1 99 ? -4.075 13.876 13.382 1.00 79.38 99 ASP A C 1
ATOM 765 O O . ASP A 1 99 ? -5.029 13.103 13.472 1.00 79.38 99 ASP A O 1
ATOM 769 N N . SER A 1 100 ? -4.256 15.167 13.090 1.00 81.94 100 SER A N 1
ATOM 770 C CA . SER A 1 100 ? -5.567 15.837 13.054 1.00 81.94 100 SER A CA 1
ATOM 771 C C . SER A 1 100 ? -6.539 15.250 12.023 1.00 81.94 100 SER A C 1
ATOM 773 O O . SER A 1 100 ? -7.745 15.224 12.257 1.00 81.94 100 SER A O 1
ATOM 775 N N . SER A 1 101 ? -6.033 14.709 10.912 1.00 87.50 101 SER A N 1
ATOM 776 C CA . SER A 1 101 ? -6.861 14.117 9.851 1.00 87.50 101 SER A CA 1
ATOM 777 C C . SER A 1 101 ? -7.299 12.673 10.128 1.00 87.50 101 SER A C 1
ATOM 779 O O . SER A 1 101 ? -8.096 12.127 9.364 1.00 87.50 101 SER A O 1
ATOM 781 N N . ARG A 1 102 ? -6.818 12.031 11.205 1.00 91.75 102 ARG A N 1
ATOM 782 C CA . ARG A 1 102 ? -6.981 10.581 11.436 1.00 91.75 102 ARG A CA 1
ATOM 783 C C . ARG A 1 102 ? -8.433 10.097 11.397 1.00 91.75 102 ARG A C 1
ATOM 785 O O . ARG A 1 102 ? -8.722 9.101 10.740 1.00 91.75 102 ARG A O 1
ATOM 792 N N . PHE A 1 103 ? -9.361 10.811 12.038 1.00 94.25 103 PHE A N 1
ATOM 793 C CA . PHE A 1 103 ? -10.778 10.425 12.065 1.00 94.25 103 PHE A CA 1
ATOM 794 C C . PHE A 1 103 ? -11.420 10.520 10.685 1.00 94.25 103 PHE A C 1
ATOM 796 O O . PHE A 1 103 ? -12.161 9.624 10.280 1.00 94.25 103 PHE A O 1
ATOM 803 N N . TRP A 1 104 ? -11.111 11.584 9.944 1.00 94.38 104 TRP A N 1
ATOM 804 C CA . TRP A 1 104 ? -11.609 11.768 8.586 1.00 94.38 104 TRP A CA 1
ATOM 805 C C . TRP A 1 104 ? -11.088 10.669 7.658 1.00 94.38 104 TRP A C 1
ATOM 807 O O . TRP A 1 104 ? -11.876 10.023 6.975 1.00 94.38 104 TRP A O 1
ATOM 817 N N . VAL A 1 105 ? -9.791 10.370 7.692 1.00 94.62 105 VAL A N 1
ATOM 818 C CA . VAL A 1 105 ? -9.205 9.324 6.841 1.00 94.62 105 VAL A CA 1
ATOM 819 C C . VAL A 1 105 ? -9.806 7.964 7.170 1.00 94.62 105 VAL A C 1
ATOM 821 O O . VAL A 1 105 ? -10.301 7.276 6.282 1.00 94.62 105 VAL A O 1
ATOM 824 N N . VAL A 1 106 ? -9.808 7.584 8.451 1.00 94.81 106 VAL A N 1
ATOM 825 C CA . VAL A 1 106 ? -10.296 6.267 8.868 1.00 94.81 106 VAL A CA 1
ATOM 826 C C . VAL A 1 106 ? -11.785 6.107 8.566 1.00 94.81 106 VAL A C 1
ATOM 828 O O . VAL A 1 106 ? -12.175 5.057 8.062 1.00 94.81 106 VAL A O 1
ATOM 831 N N . SER A 1 107 ? -12.614 7.129 8.802 1.00 95.06 107 SER A N 1
ATOM 832 C CA . SER A 1 107 ? -14.043 7.057 8.457 1.00 95.06 107 SER A CA 1
ATOM 833 C C . SER A 1 107 ? -14.262 6.861 6.959 1.00 95.06 107 SER A C 1
ATOM 835 O O . SER A 1 107 ? -15.027 5.976 6.587 1.00 95.06 107 SER A O 1
ATOM 837 N N . ASN A 1 108 ? -13.532 7.578 6.099 1.00 95.56 108 ASN A N 1
ATOM 838 C CA . ASN A 1 108 ? -13.636 7.397 4.649 1.00 95.56 108 ASN A CA 1
ATOM 839 C C . ASN A 1 108 ? -13.156 6.010 4.192 1.00 95.56 108 ASN A C 1
ATOM 841 O O . ASN A 1 108 ? -13.780 5.413 3.313 1.00 95.56 108 ASN A O 1
ATOM 845 N N . VAL A 1 109 ? -12.084 5.467 4.784 1.00 96.19 109 VAL A N 1
ATOM 846 C CA . VAL A 1 109 ? -11.633 4.095 4.488 1.00 96.19 109 VAL A CA 1
ATOM 847 C C . VAL A 1 109 ? -12.703 3.084 4.901 1.00 96.19 109 VAL A C 1
ATOM 849 O O . VAL A 1 109 ? -13.071 2.225 4.104 1.00 96.19 109 VAL A O 1
ATOM 852 N N . VAL A 1 110 ? -13.245 3.203 6.117 1.00 94.88 110 VAL A N 1
ATOM 853 C CA . VAL A 1 110 ? -14.307 2.319 6.618 1.00 94.88 110 VAL A CA 1
ATOM 854 C C . VAL A 1 110 ? -15.538 2.382 5.720 1.00 94.88 110 VAL A C 1
ATOM 856 O O . VAL A 1 110 ? -16.024 1.336 5.298 1.0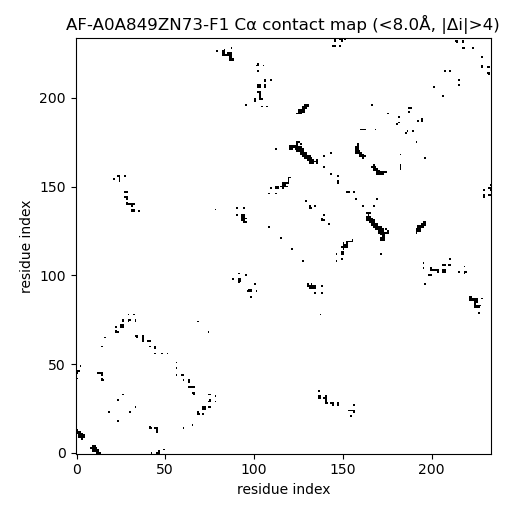0 94.88 110 VAL A O 1
ATOM 859 N N . GLU A 1 111 ? -16.023 3.577 5.384 1.00 93.81 111 GLU A N 1
ATOM 860 C CA . GLU A 1 111 ? -17.179 3.758 4.501 1.00 93.81 111 GLU A CA 1
ATOM 861 C C . GLU A 1 111 ? -16.934 3.124 3.126 1.00 93.81 111 GLU A C 1
ATOM 863 O O . GLU A 1 111 ? -17.746 2.309 2.681 1.00 93.81 111 GLU A O 1
ATOM 868 N N . SER A 1 112 ? -15.783 3.405 2.509 1.00 95.69 112 SER A N 1
ATOM 869 C CA . SER A 1 112 ? -15.431 2.905 1.173 1.00 95.69 112 SER A CA 1
ATOM 870 C C . SER A 1 112 ? -15.297 1.383 1.119 1.00 95.69 112 SER A C 1
ATOM 872 O O . SER A 1 112 ? -15.725 0.753 0.155 1.00 95.69 112 SER A O 1
ATOM 874 N N . VAL A 1 113 ? -14.702 0.776 2.149 1.00 96.12 113 VAL A N 1
ATOM 875 C CA . VAL A 1 113 ? -14.440 -0.669 2.186 1.00 96.12 113 VAL A CA 1
ATOM 876 C C . VAL A 1 113 ? -15.664 -1.456 2.656 1.00 96.12 113 VAL A C 1
ATOM 878 O O . VAL A 1 113 ? -15.905 -2.565 2.180 1.00 96.12 113 VAL A O 1
ATOM 881 N N . SER A 1 114 ? -16.471 -0.894 3.563 1.00 92.62 114 SER A N 1
ATOM 882 C CA . SER A 1 114 ? -17.600 -1.597 4.191 1.00 92.62 114 SER A CA 1
ATOM 883 C C . SER A 1 114 ? -18.636 -2.130 3.200 1.00 92.62 114 SER A C 1
ATOM 885 O O . SER A 1 114 ? -19.253 -3.160 3.471 1.00 92.62 114 SER A O 1
ATOM 887 N N . GLN A 1 115 ? -18.786 -1.480 2.042 1.00 93.25 115 GLN A N 1
ATOM 888 C CA . GLN A 1 115 ? -19.701 -1.900 0.976 1.00 93.25 115 GLN A CA 1
ATOM 889 C C . GLN A 1 115 ? -19.318 -3.246 0.347 1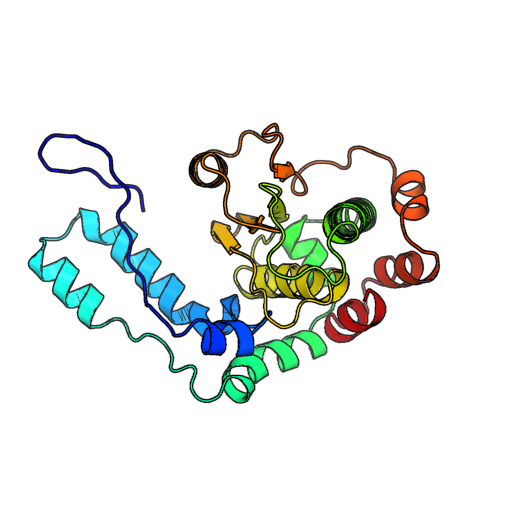.00 93.25 115 GLN A C 1
ATOM 891 O O . GLN A 1 115 ? -20.178 -3.927 -0.204 1.00 93.25 115 GLN A O 1
ATOM 896 N N . PHE A 1 116 ? -18.050 -3.643 0.463 1.00 96.25 116 PHE A N 1
ATOM 897 C CA . PHE A 1 116 ? -17.495 -4.856 -0.139 1.00 96.25 116 PHE A CA 1
ATOM 898 C C . PHE A 1 116 ? -17.115 -5.913 0.907 1.00 96.25 116 PHE A C 1
ATOM 900 O O . PHE A 1 116 ? -16.394 -6.871 0.609 1.00 96.25 116 PHE A O 1
ATOM 907 N N . LYS A 1 117 ? -17.580 -5.753 2.154 1.00 95.94 117 LYS A N 1
ATOM 908 C CA . LYS A 1 117 ? -17.263 -6.680 3.242 1.00 95.94 117 LYS A CA 1
ATOM 909 C C . LYS A 1 117 ? -17.750 -8.095 2.914 1.00 95.94 117 LYS A C 1
ATOM 911 O O . LYS A 1 117 ? -18.926 -8.311 2.637 1.00 95.94 117 LYS A O 1
ATOM 916 N N . GLY A 1 118 ? -16.839 -9.065 2.972 1.00 96.44 118 GLY A N 1
ATOM 917 C CA . GLY A 1 118 ? -17.084 -10.473 2.654 1.00 96.44 118 GLY A CA 1
ATOM 918 C C . GLY A 1 118 ? -17.203 -10.784 1.158 1.00 96.44 118 GLY A C 1
ATOM 919 O O . GLY A 1 118 ? -17.384 -11.947 0.805 1.00 96.44 118 GLY A O 1
ATOM 920 N N . GLN A 1 119 ? -17.091 -9.784 0.281 1.00 97.06 119 GLN A N 1
ATOM 921 C CA . GLN A 1 119 ? -17.138 -9.962 -1.167 1.00 97.06 119 GLN A CA 1
ATOM 922 C C . GLN A 1 119 ? -15.720 -10.016 -1.739 1.00 97.06 119 GLN A C 1
ATOM 924 O O . GLN A 1 119 ? -15.101 -8.981 -1.948 1.00 97.06 119 GLN A O 1
ATOM 929 N N . GLU A 1 120 ? -15.217 -11.213 -2.024 1.00 96.19 120 GLU A N 1
ATOM 930 C CA . GLU A 1 120 ? -13.940 -11.384 -2.730 1.00 96.19 120 GLU A CA 1
ATOM 931 C C . GLU A 1 120 ? -14.018 -10.833 -4.166 1.00 96.19 120 GLU A C 1
ATOM 933 O O . GLU A 1 120 ? -15.069 -10.890 -4.809 1.00 96.19 120 GLU A O 1
ATOM 938 N N . LEU A 1 121 ? -12.890 -10.326 -4.674 1.00 94.88 121 LEU A N 1
ATOM 939 C CA . LEU A 1 121 ? -12.728 -9.763 -6.021 1.00 94.88 121 LEU A CA 1
ATOM 940 C C . LEU A 1 121 ? -13.871 -8.811 -6.453 1.00 94.88 121 LEU A C 1
ATOM 942 O O . LEU A 1 121 ? -14.505 -9.041 -7.497 1.00 94.88 121 LEU A O 1
ATOM 946 N N . PRO A 1 122 ? -14.152 -7.733 -5.691 1.00 96.38 122 PRO A N 1
ATOM 947 C CA . PRO A 1 122 ? -15.219 -6.804 -6.036 1.00 96.38 122 PRO A CA 1
ATOM 948 C C . PRO A 1 122 ? -15.053 -6.221 -7.439 1.00 96.38 122 PRO A C 1
ATOM 950 O O . PRO A 1 122 ? -13.959 -5.857 -7.868 1.00 96.38 122 PRO A O 1
ATOM 953 N N . GLN A 1 123 ? -16.167 -6.074 -8.153 1.00 95.75 123 GLN A N 1
ATOM 954 C CA . GLN A 1 123 ? -16.192 -5.459 -9.480 1.00 95.75 123 GLN A CA 1
ATOM 955 C C . GLN A 1 123 ? -16.423 -3.953 -9.349 1.00 95.75 123 GLN A C 1
ATOM 957 O O . GLN A 1 123 ? -17.508 -3.444 -9.616 1.00 95.75 123 GLN A O 1
ATOM 962 N N . THR A 1 124 ? -15.395 -3.247 -8.884 1.00 95.50 124 THR A N 1
ATOM 963 C CA . THR A 1 124 ? -15.396 -1.790 -8.726 1.00 95.50 124 THR A CA 1
ATOM 964 C C . THR A 1 124 ? -14.099 -1.194 -9.256 1.00 95.50 124 THR A C 1
ATOM 966 O O . THR A 1 124 ? -13.030 -1.779 -9.098 1.00 95.50 124 THR A O 1
ATOM 969 N N . GLY A 1 125 ? -14.189 -0.013 -9.871 1.00 94.31 125 GLY A N 1
ATOM 970 C CA . GLY A 1 125 ? -13.015 0.786 -10.232 1.00 94.31 125 GLY A CA 1
ATOM 971 C C . GLY A 1 125 ? -12.463 1.615 -9.068 1.00 94.31 125 GLY A C 1
ATOM 972 O O . GLY A 1 125 ? -11.451 2.292 -9.252 1.00 94.31 125 GLY A O 1
ATOM 973 N N . LEU A 1 126 ? -13.128 1.589 -7.904 1.00 96.81 126 LEU A N 1
ATOM 974 C CA . LEU A 1 126 ? -12.798 2.417 -6.747 1.00 96.81 126 LEU A CA 1
ATOM 975 C C . LEU A 1 126 ? -11.398 2.106 -6.206 1.00 96.81 126 LEU A C 1
ATOM 977 O O . LEU A 1 126 ? -11.030 0.950 -5.975 1.00 96.81 126 LEU A O 1
ATOM 981 N N . ALA A 1 127 ? -10.647 3.169 -5.954 1.00 97.25 127 ALA A N 1
ATOM 982 C CA . ALA A 1 127 ? -9.341 3.142 -5.329 1.00 97.25 127 ALA A CA 1
ATOM 983 C C . ALA A 1 127 ? -9.257 4.153 -4.187 1.00 97.25 127 ALA A C 1
ATOM 985 O O . ALA A 1 127 ? -9.913 5.191 -4.219 1.00 97.25 127 ALA A O 1
ATOM 986 N N . LEU A 1 128 ? -8.414 3.869 -3.202 1.00 97.25 128 LEU A N 1
ATOM 987 C CA . LEU A 1 128 ? -8.109 4.763 -2.090 1.00 97.25 128 LEU A CA 1
ATOM 988 C C . LEU A 1 128 ? -6.716 5.345 -2.305 1.00 97.25 128 LEU A C 1
ATOM 990 O O . LEU A 1 128 ? -5.754 4.578 -2.379 1.00 97.25 128 LEU A O 1
ATOM 994 N N . ARG A 1 129 ? -6.594 6.674 -2.396 1.00 95.75 129 ARG A N 1
ATOM 995 C CA . ARG A 1 129 ? -5.290 7.342 -2.349 1.00 95.75 129 ARG A CA 1
ATOM 996 C C . ARG A 1 129 ? -4.987 7.722 -0.908 1.00 95.75 129 ARG A C 1
ATOM 998 O O . ARG A 1 129 ? -5.686 8.546 -0.334 1.00 95.75 129 ARG A O 1
ATOM 1005 N N . LEU A 1 130 ? -3.958 7.114 -0.333 1.00 94.56 130 LEU A N 1
ATOM 1006 C CA . LEU A 1 130 ? -3.571 7.268 1.067 1.00 94.56 130 LEU A CA 1
ATOM 1007 C C . LEU A 1 130 ? -2.127 7.767 1.147 1.00 94.56 130 LEU A C 1
ATOM 1009 O O . LEU A 1 130 ? -1.291 7.366 0.330 1.00 94.56 130 LEU A O 1
ATOM 1013 N N . PRO A 1 131 ? -1.786 8.630 2.112 1.00 91.62 131 PRO A N 1
ATOM 1014 C CA . PRO A 1 131 ? -0.417 9.081 2.239 1.00 91.62 131 PRO A CA 1
ATOM 1015 C C . PRO A 1 131 ? 0.420 8.016 2.933 1.00 91.62 131 PRO A C 1
ATOM 1017 O O . PRO A 1 131 ? -0.011 7.379 3.897 1.00 91.62 131 PRO A O 1
ATOM 1020 N N . ILE A 1 132 ? 1.639 7.845 2.442 1.00 91.62 132 ILE A N 1
ATOM 1021 C CA . ILE A 1 132 ? 2.620 6.937 3.046 1.00 91.62 132 ILE A CA 1
ATOM 1022 C C . ILE A 1 132 ? 3.831 7.688 3.582 1.00 91.62 132 ILE A C 1
ATOM 1024 O O . ILE A 1 132 ? 4.471 7.189 4.508 1.00 91.62 132 ILE A O 1
ATOM 1028 N N . GLY A 1 133 ? 4.114 8.886 3.046 1.00 87.38 133 GLY A N 1
ATOM 1029 C CA . GLY A 1 133 ? 5.259 9.705 3.442 1.00 87.38 133 GLY A CA 1
ATOM 1030 C C . GLY A 1 133 ? 6.537 8.874 3.558 1.00 87.38 133 GLY A C 1
ATOM 1031 O O . GLY A 1 133 ? 6.694 7.865 2.872 1.00 87.38 133 GLY A O 1
ATOM 1032 N N . ALA A 1 134 ? 7.422 9.221 4.490 1.00 85.44 134 ALA A N 1
ATOM 1033 C CA . ALA A 1 134 ? 8.679 8.491 4.704 1.00 85.44 134 ALA A CA 1
ATOM 1034 C C . ALA A 1 134 ? 8.515 7.022 5.171 1.00 85.44 134 ALA A C 1
ATOM 1036 O O . ALA A 1 134 ? 9.510 6.322 5.341 1.00 85.44 134 ALA A O 1
ATOM 1037 N N . GLY A 1 135 ? 7.287 6.541 5.394 1.00 81.19 135 GLY A N 1
ATOM 1038 C CA . GLY A 1 135 ? 7.001 5.181 5.851 1.00 81.19 135 GLY A CA 1
ATOM 1039 C C . GLY A 1 135 ? 7.036 4.127 4.742 1.00 81.19 135 GLY A C 1
ATOM 1040 O O . GLY A 1 135 ? 7.081 2.935 5.054 1.00 81.19 135 GLY A O 1
ATOM 1041 N N . ASP A 1 136 ? 7.021 4.544 3.469 1.00 88.50 136 ASP A N 1
ATOM 1042 C CA . ASP A 1 136 ? 7.194 3.697 2.279 1.00 88.50 136 ASP A CA 1
ATOM 1043 C C . ASP A 1 136 ? 6.444 2.347 2.375 1.00 88.50 136 ASP A C 1
ATOM 1045 O O . ASP A 1 136 ? 5.216 2.314 2.512 1.00 88.50 136 ASP A O 1
ATOM 1049 N N . ALA A 1 137 ? 7.164 1.219 2.316 1.00 93.50 137 ALA A N 1
ATOM 1050 C CA . ALA A 1 137 ? 6.597 -0.126 2.336 1.00 93.50 137 ALA A CA 1
ATOM 1051 C C . ALA A 1 137 ? 5.828 -0.443 3.624 1.00 93.50 137 ALA A C 1
ATOM 1053 O O . ALA A 1 137 ? 4.819 -1.141 3.564 1.00 93.50 137 ALA A O 1
ATOM 1054 N N . TYR A 1 138 ? 6.266 0.070 4.777 1.00 94.06 138 TYR A N 1
ATOM 1055 C CA . TYR A 1 138 ? 5.598 -0.195 6.052 1.00 94.06 138 TYR A CA 1
ATOM 1056 C C . TYR A 1 138 ? 4.268 0.548 6.155 1.00 94.06 138 TYR A C 1
ATOM 1058 O O . TYR A 1 138 ? 3.257 -0.063 6.491 1.00 94.06 138 TYR A O 1
ATOM 1066 N N . ALA A 1 139 ? 4.231 1.834 5.796 1.00 94.12 139 ALA A N 1
ATOM 1067 C CA . ALA A 1 139 ? 2.975 2.583 5.760 1.00 94.12 139 ALA A CA 1
ATOM 1068 C C . ALA A 1 139 ? 2.006 2.008 4.712 1.00 94.12 139 ALA A C 1
ATOM 1070 O O . ALA A 1 139 ? 0.823 1.829 4.994 1.00 94.12 139 ALA A O 1
ATOM 1071 N N . THR A 1 140 ? 2.524 1.626 3.539 1.00 95.75 140 THR A N 1
ATOM 1072 C CA . THR A 1 140 ? 1.761 0.913 2.500 1.00 95.75 140 THR A CA 1
ATOM 1073 C C . THR A 1 140 ? 1.154 -0.384 3.043 1.00 95.75 140 THR A C 1
ATOM 1075 O O . THR A 1 140 ? -0.037 -0.631 2.857 1.00 95.75 140 THR A O 1
ATOM 1078 N N . ALA A 1 141 ? 1.947 -1.194 3.751 1.00 96.75 141 ALA A N 1
ATOM 1079 C CA . ALA A 1 141 ? 1.499 -2.442 4.361 1.00 96.75 141 ALA A CA 1
ATOM 1080 C C . ALA A 1 141 ? 0.404 -2.220 5.414 1.00 96.75 141 ALA A C 1
ATOM 1082 O O . ALA A 1 141 ? -0.568 -2.966 5.435 1.00 96.75 141 ALA A O 1
ATOM 1083 N N . VAL A 1 142 ? 0.503 -1.179 6.253 1.00 96.62 142 VAL A N 1
ATOM 1084 C CA . VAL A 1 142 ? -0.547 -0.855 7.240 1.00 96.62 142 VAL A CA 1
ATOM 1085 C C . VAL A 1 142 ? -1.862 -0.478 6.568 1.00 96.62 142 VAL A C 1
ATOM 1087 O O . VAL A 1 142 ? -2.916 -0.953 6.988 1.00 96.62 142 VAL A O 1
ATOM 1090 N N . TRP A 1 143 ? -1.819 0.336 5.512 1.00 96.88 143 TRP A N 1
ATOM 1091 C CA . TRP A 1 143 ? -3.026 0.677 4.762 1.00 96.88 143 TRP A CA 1
ATOM 1092 C C . TRP A 1 143 ? -3.664 -0.539 4.100 1.00 96.88 143 TRP A C 1
ATOM 1094 O O . TRP A 1 143 ? -4.883 -0.702 4.145 1.00 96.88 143 TRP A O 1
ATOM 1104 N N . LEU A 1 144 ? -2.834 -1.414 3.538 1.00 97.50 144 LEU A N 1
ATOM 1105 C CA . LEU A 1 144 ? -3.278 -2.673 2.964 1.00 97.50 144 LEU A CA 1
ATOM 1106 C C . LEU A 1 144 ? -3.901 -3.593 4.025 1.00 97.50 144 LEU A C 1
ATOM 1108 O O . LEU A 1 144 ? -4.968 -4.150 3.779 1.00 97.50 144 LEU A O 1
ATOM 1112 N N . ASP A 1 145 ? -3.294 -3.711 5.212 1.00 97.44 145 ASP A N 1
ATOM 1113 C CA . ASP A 1 145 ? -3.827 -4.515 6.324 1.00 97.44 145 ASP A CA 1
ATOM 1114 C C . ASP A 1 145 ? -5.178 -3.980 6.799 1.00 97.44 145 ASP A C 1
ATOM 1116 O O . ASP A 1 145 ? -6.137 -4.734 6.957 1.00 97.44 145 ASP A O 1
ATOM 1120 N N . LEU A 1 146 ? -5.296 -2.657 6.940 1.00 97.00 146 LEU A N 1
ATOM 1121 C CA . LEU A 1 146 ? -6.555 -2.015 7.297 1.00 97.00 146 LEU A CA 1
ATOM 1122 C C . LEU A 1 146 ? -7.666 -2.357 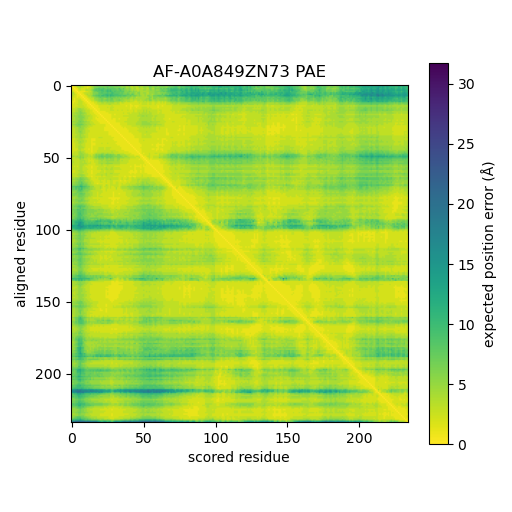6.292 1.00 97.00 146 LEU A C 1
ATOM 1124 O O . LEU A 1 146 ? -8.755 -2.761 6.702 1.00 97.00 146 LEU A O 1
ATOM 1128 N N . VAL A 1 147 ? -7.392 -2.241 4.987 1.00 97.62 147 VAL A N 1
ATOM 1129 C CA . VAL A 1 147 ? -8.355 -2.587 3.927 1.00 97.62 147 VAL A CA 1
ATOM 1130 C C . VAL A 1 147 ? -8.732 -4.067 3.989 1.00 97.62 147 VAL A C 1
ATOM 1132 O O . VAL A 1 147 ? -9.919 -4.387 4.038 1.00 97.62 147 VAL A O 1
ATOM 1135 N N . LEU A 1 148 ? -7.746 -4.969 4.038 1.00 97.31 148 LEU A N 1
ATOM 1136 C CA . LEU A 1 148 ? -7.973 -6.417 4.067 1.00 97.31 148 LEU A CA 1
ATOM 1137 C C . LEU A 1 148 ? -8.822 -6.842 5.272 1.00 97.31 148 LEU A C 1
ATOM 1139 O O . LEU A 1 148 ? -9.756 -7.632 5.125 1.00 97.31 148 LEU A O 1
ATOM 1143 N N . ARG A 1 149 ? -8.547 -6.284 6.455 1.00 96.38 149 ARG A N 1
ATOM 1144 C CA . ARG A 1 149 ? -9.287 -6.581 7.688 1.00 96.38 149 ARG A CA 1
ATOM 1145 C C . ARG A 1 149 ? -10.712 -6.057 7.668 1.00 96.38 149 ARG A C 1
ATOM 1147 O O . ARG A 1 149 ? -11.633 -6.804 7.992 1.00 96.38 149 ARG A O 1
ATOM 1154 N N . LEU A 1 150 ? -10.903 -4.801 7.265 1.00 96.19 150 LEU A N 1
ATOM 1155 C CA . LEU A 1 150 ? -12.234 -4.198 7.165 1.00 96.19 150 LEU A CA 1
ATOM 1156 C C . LEU A 1 150 ? -13.113 -4.949 6.163 1.00 96.19 150 LEU A C 1
ATOM 1158 O O . LEU A 1 150 ? -14.300 -5.178 6.424 1.00 96.19 150 LEU A O 1
ATOM 1162 N N . ALA A 1 151 ? -12.521 -5.358 5.041 1.00 96.75 151 ALA A N 1
ATOM 1163 C CA . ALA A 1 151 ? -13.209 -6.111 4.010 1.00 96.75 151 ALA A CA 1
ATOM 1164 C C . ALA A 1 151 ? -13.421 -7.585 4.391 1.00 96.75 151 ALA A C 1
ATOM 1166 O O . ALA A 1 151 ? -14.375 -8.211 3.935 1.00 96.75 151 ALA A O 1
ATOM 1167 N N . GLY A 1 152 ? -12.567 -8.151 5.246 1.00 96.69 152 GLY A N 1
ATOM 1168 C CA . GLY A 1 152 ? -12.601 -9.568 5.608 1.00 96.69 152 GLY A CA 1
ATOM 1169 C C . GLY A 1 152 ? -12.188 -10.498 4.464 1.00 96.69 152 GLY A C 1
ATOM 1170 O O . GLY A 1 152 ? -12.621 -11.652 4.439 1.00 96.69 152 GLY A O 1
ATOM 1171 N N . TRP A 1 153 ? -11.389 -10.001 3.516 1.00 96.88 153 TRP A N 1
ATOM 1172 C CA . TRP A 1 153 ? -10.903 -10.775 2.375 1.00 96.88 153 TRP A CA 1
ATOM 1173 C C . TRP A 1 153 ? -9.773 -11.712 2.784 1.00 96.88 153 TRP A C 1
ATOM 1175 O O . TRP A 1 153 ? -8.874 -11.348 3.541 1.00 96.88 153 TRP A O 1
ATOM 1185 N N . LYS A 1 154 ? -9.827 -12.933 2.264 1.00 94.62 154 LYS A N 1
ATOM 1186 C CA . LYS A 1 154 ? -8.848 -13.999 2.498 1.00 94.62 154 LYS A CA 1
ATOM 1187 C C . LYS A 1 154 ? -8.161 -14.440 1.215 1.00 94.62 154 LYS A C 1
ATOM 1189 O O . LYS A 1 154 ? -7.089 -15.025 1.292 1.00 94.62 154 LYS A O 1
ATOM 1194 N N . GLN A 1 155 ? -8.795 -14.210 0.064 1.00 95.94 155 GLN A N 1
ATOM 1195 C CA . GLN A 1 155 ? -8.301 -14.641 -1.248 1.00 95.94 155 GLN A CA 1
ATOM 1196 C C . GLN A 1 155 ? -8.034 -13.468 -2.202 1.00 95.94 155 GLN A C 1
ATOM 1198 O O . GLN A 1 155 ? -7.468 -13.652 -3.279 1.00 95.94 155 GLN A O 1
ATOM 1203 N N . THR A 1 156 ? -8.409 -12.249 -1.816 1.00 96.31 156 THR A N 1
ATOM 1204 C CA . THR A 1 156 ? -8.150 -11.028 -2.581 1.00 96.31 156 THR A CA 1
ATOM 1205 C C . THR A 1 156 ? -6.937 -10.294 -2.026 1.00 96.31 156 THR A C 1
ATOM 1207 O O . THR A 1 156 ? -6.953 -9.859 -0.878 1.00 96.31 156 THR A O 1
ATOM 1210 N N . LEU A 1 157 ? -5.917 -10.091 -2.863 1.00 96.00 157 LEU A N 1
ATOM 1211 C CA . LEU A 1 157 ? -4.847 -9.128 -2.620 1.00 96.00 157 LEU A CA 1
ATOM 1212 C C . LEU A 1 157 ? -5.086 -7.883 -3.498 1.00 96.00 157 LEU A C 1
ATOM 1214 O O . LEU A 1 157 ? -4.997 -7.984 -4.724 1.00 96.00 157 LEU A O 1
ATOM 1218 N N . PRO A 1 158 ? -5.397 -6.717 -2.903 1.00 96.56 158 PRO A N 1
ATOM 1219 C CA . PRO A 1 158 ? -5.607 -5.468 -3.627 1.00 96.56 158 PRO A CA 1
ATOM 1220 C C . PRO A 1 158 ? -4.453 -5.089 -4.554 1.00 96.56 158 PRO A C 1
ATOM 1222 O O . PRO A 1 158 ? -3.280 -5.113 -4.164 1.00 96.56 158 PRO A O 1
ATOM 1225 N N . ASN A 1 159 ? -4.791 -4.630 -5.762 1.00 95.94 159 ASN A N 1
ATOM 1226 C CA . ASN A 1 159 ? -3.803 -3.993 -6.626 1.00 95.94 159 ASN A CA 1
ATOM 1227 C C . ASN A 1 159 ? -3.336 -2.703 -5.951 1.00 95.94 159 ASN A C 1
ATOM 1229 O O . ASN A 1 159 ? -4.133 -1.801 -5.694 1.00 95.94 159 ASN A O 1
ATOM 1233 N N . THR A 1 160 ? -2.042 -2.640 -5.659 1.00 95.69 160 THR A N 1
ATOM 1234 C CA . THR A 1 160 ? -1.445 -1.574 -4.860 1.00 95.69 160 THR A CA 1
ATOM 1235 C C . THR A 1 160 ? -0.334 -0.922 -5.663 1.00 95.69 160 THR A C 1
ATOM 1237 O O . THR A 1 160 ? 0.658 -1.564 -6.004 1.00 95.69 160 THR A O 1
ATOM 1240 N N . PHE A 1 161 ? -0.498 0.360 -5.967 1.00 92.69 161 PHE A N 1
ATOM 1241 C CA . PHE A 1 161 ? 0.513 1.171 -6.635 1.00 92.69 161 PHE A CA 1
ATOM 1242 C C . PHE A 1 161 ? 0.974 2.255 -5.679 1.00 92.69 161 PHE A C 1
ATOM 1244 O O . PHE A 1 161 ? 0.141 2.855 -5.016 1.00 92.69 161 PHE A O 1
ATOM 1251 N N . TRP A 1 162 ? 2.261 2.568 -5.609 1.00 90.38 162 TRP A N 1
ATOM 1252 C CA . TRP A 1 162 ? 2.694 3.712 -4.812 1.00 90.38 162 TRP A CA 1
ATOM 1253 C C . TRP A 1 162 ? 3.870 4.434 -5.435 1.00 90.38 162 TRP A C 1
ATOM 1255 O O . TRP A 1 162 ? 4.664 3.864 -6.188 1.00 90.38 162 TRP A O 1
ATOM 1265 N N . ILE A 1 163 ? 3.962 5.712 -5.093 1.00 86.38 163 ILE A N 1
ATOM 1266 C CA . ILE A 1 163 ? 5.138 6.532 -5.332 1.00 86.38 163 ILE A CA 1
ATOM 1267 C C . ILE A 1 163 ? 5.891 6.598 -4.004 1.00 86.38 163 ILE A C 1
ATOM 1269 O O . ILE A 1 163 ? 5.298 7.051 -3.018 1.00 86.38 163 ILE A O 1
ATOM 1273 N N . PRO A 1 164 ? 7.165 6.167 -3.953 1.00 84.56 164 PRO A N 1
ATOM 1274 C CA . PRO A 1 164 ? 7.961 6.242 -2.737 1.00 84.56 164 PRO A CA 1
ATOM 1275 C C . PRO A 1 164 ? 7.911 7.635 -2.114 1.00 84.56 164 PRO A C 1
ATOM 1277 O O . PRO A 1 164 ? 7.963 8.649 -2.813 1.00 84.56 164 PRO A O 1
ATOM 1280 N N . GLN A 1 165 ? 7.802 7.664 -0.796 1.00 84.75 165 GLN A N 1
ATOM 1281 C CA . GLN A 1 165 ? 7.779 8.853 0.045 1.00 84.75 165 GLN A CA 1
ATOM 1282 C C . GLN A 1 165 ? 6.583 9.791 -0.154 1.00 84.75 165 GLN A C 1
ATOM 1284 O O . GLN A 1 165 ? 6.567 10.890 0.396 1.00 84.75 165 GLN A O 1
ATOM 1289 N N . GLN A 1 166 ? 5.574 9.372 -0.923 1.00 88.69 166 GLN A N 1
ATOM 1290 C CA . GLN A 1 166 ? 4.424 10.206 -1.261 1.00 88.69 166 GLN A CA 1
ATOM 1291 C C . GLN A 1 166 ? 3.114 9.508 -0.895 1.00 88.69 166 GLN A C 1
ATOM 1293 O O . GLN A 1 166 ? 2.618 9.648 0.225 1.00 88.69 166 GLN A O 1
ATOM 1298 N N . THR A 1 167 ? 2.546 8.753 -1.833 1.00 91.94 167 THR A N 1
ATOM 1299 C CA . THR A 1 167 ? 1.188 8.213 -1.727 1.00 91.94 167 THR A CA 1
ATOM 1300 C C . THR A 1 167 ? 1.117 6.787 -2.249 1.00 91.94 167 THR A C 1
ATOM 1302 O O . THR A 1 167 ? 1.885 6.391 -3.129 1.00 91.94 167 THR A O 1
ATOM 1305 N N . VAL A 1 168 ? 0.164 6.031 -1.712 1.00 94.44 168 VAL A N 1
ATOM 1306 C CA . VAL A 1 168 ? -0.281 4.739 -2.228 1.00 94.44 168 VAL A CA 1
ATOM 1307 C C . VAL A 1 168 ? -1.682 4.886 -2.811 1.00 94.44 168 VAL A C 1
ATOM 1309 O O . VAL A 1 168 ? -2.512 5.612 -2.277 1.00 94.44 168 VAL A O 1
ATOM 1312 N N . LEU A 1 169 ? -1.944 4.173 -3.897 1.00 96.31 169 LEU A N 1
ATOM 1313 C CA . LEU A 1 169 ? -3.245 3.941 -4.493 1.00 96.31 169 LEU A CA 1
ATOM 1314 C C . LEU A 1 169 ? -3.594 2.453 -4.334 1.00 96.31 169 LEU A C 1
ATOM 1316 O O . LEU A 1 169 ? -2.969 1.596 -4.965 1.00 96.31 169 LEU A O 1
ATOM 1320 N N . ILE A 1 170 ? -4.571 2.150 -3.478 1.00 97.50 170 ILE A N 1
ATOM 1321 C CA . ILE A 1 170 ? -5.057 0.785 -3.218 1.00 97.50 170 ILE A CA 1
ATOM 1322 C C . ILE A 1 170 ? -6.394 0.598 -3.925 1.00 97.50 170 ILE A C 1
ATOM 1324 O O . ILE A 1 170 ? -7.371 1.265 -3.588 1.00 97.50 170 ILE A O 1
ATOM 1328 N N . HIS A 1 171 ? -6.458 -0.313 -4.889 1.00 97.69 171 HIS A N 1
ATOM 1329 C CA . HIS A 1 171 ? -7.690 -0.627 -5.608 1.00 97.69 171 HIS A CA 1
ATOM 1330 C C . HIS A 1 171 ? -8.519 -1.680 -4.878 1.00 97.69 171 HIS A C 1
ATOM 1332 O O . HIS A 1 171 ? -8.021 -2.761 -4.568 1.00 97.69 171 HIS A O 1
ATOM 1338 N N . LEU A 1 172 ? -9.807 -1.391 -4.679 1.00 97.50 172 LEU A N 1
ATOM 1339 C CA . LEU A 1 172 ? -10.759 -2.330 -4.077 1.00 97.50 172 LEU A CA 1
ATOM 1340 C C . LEU A 1 172 ? -11.274 -3.379 -5.078 1.00 97.50 172 LEU A C 1
ATOM 1342 O O . LEU A 1 172 ? -11.916 -4.343 -4.680 1.00 97.50 172 LEU A O 1
ATOM 1346 N N . GLY A 1 173 ? -10.980 -3.203 -6.366 1.00 95.88 173 GLY A N 1
ATOM 1347 C CA . GLY A 1 173 ? -11.279 -4.138 -7.447 1.00 95.88 173 GLY A CA 1
ATOM 1348 C C . GLY A 1 173 ? -10.210 -4.081 -8.547 1.00 95.88 173 GLY A C 1
ATOM 1349 O O . GLY A 1 173 ? -9.064 -3.699 -8.280 1.00 95.88 173 GLY A O 1
ATOM 1350 N N . PRO A 1 174 ? -10.537 -4.466 -9.792 1.00 95.44 174 PRO A N 1
ATOM 1351 C CA . PRO A 1 174 ? -9.634 -4.294 -10.925 1.00 95.44 174 PRO A CA 1
ATOM 1352 C C . PRO A 1 174 ? -9.205 -2.823 -11.108 1.00 95.44 174 PRO A C 1
ATOM 1354 O O . PRO A 1 174 ? -10.046 -1.927 -10.989 1.00 95.44 174 PRO A O 1
ATOM 1357 N N . PRO A 1 175 ? -7.926 -2.539 -11.431 1.00 94.81 175 PRO A N 1
ATOM 1358 C CA . PRO A 1 175 ? -7.476 -1.177 -11.686 1.00 94.81 175 PRO A CA 1
ATOM 1359 C C . PRO A 1 175 ? -8.258 -0.519 -12.820 1.00 94.81 175 PRO A C 1
ATOM 1361 O O . PRO A 1 175 ? -8.468 -1.109 -13.882 1.00 94.81 175 PRO A O 1
ATOM 1364 N N . HIS A 1 176 ? -8.657 0.731 -12.611 1.00 93.75 176 HIS A N 1
ATOM 1365 C CA . HIS A 1 176 ? -9.319 1.518 -13.640 1.00 93.75 176 HIS A CA 1
ATOM 1366 C C . HIS A 1 176 ? -8.303 1.964 -14.708 1.00 93.75 176 HIS A C 1
ATOM 1368 O O . HIS A 1 176 ? -7.129 2.202 -14.423 1.00 93.75 176 HIS A O 1
ATOM 1374 N N . VAL A 1 177 ? -8.743 2.153 -15.956 1.00 88.69 177 VAL A N 1
ATOM 1375 C CA . VAL A 1 177 ? -7.855 2.586 -17.059 1.00 88.69 177 VAL A CA 1
ATOM 1376 C C . VAL A 1 177 ? -7.156 3.926 -16.770 1.00 88.69 177 VAL A C 1
ATOM 1378 O O . VAL A 1 177 ? -6.044 4.177 -17.229 1.00 88.69 177 VAL A O 1
ATOM 1381 N N . GLY A 1 178 ? -7.787 4.779 -15.959 1.00 88.88 178 GLY A N 1
ATOM 1382 C CA . GLY A 1 178 ? -7.243 6.066 -15.524 1.00 88.88 178 GLY A CA 1
ATOM 1383 C C . GLY A 1 178 ? -6.200 5.989 -14.402 1.00 88.88 178 GLY A C 1
ATOM 1384 O O . GLY A 1 178 ? -5.549 6.994 -14.132 1.00 88.88 178 GLY A O 1
ATOM 1385 N N . SER A 1 179 ? -5.999 4.836 -13.760 1.00 90.38 179 SER A N 1
ATOM 1386 C CA . SER A 1 179 ? -5.195 4.743 -12.534 1.00 90.38 179 SER A CA 1
ATOM 1387 C C . SER A 1 179 ? -3.718 5.036 -12.766 1.00 90.38 179 SER A C 1
ATOM 1389 O O . SER A 1 179 ? -3.104 5.747 -11.979 1.00 90.38 179 SER A O 1
ATOM 1391 N N . LEU A 1 180 ? -3.155 4.596 -13.897 1.00 84.69 180 LEU A N 1
ATOM 1392 C CA . LEU A 1 180 ? -1.774 4.933 -14.263 1.00 84.69 180 LEU A CA 1
ATOM 1393 C C . LEU A 1 180 ? -1.573 6.443 -14.432 1.00 84.69 180 LEU A C 1
ATOM 1395 O O . LEU A 1 180 ? -0.554 6.978 -13.996 1.00 84.69 180 LEU A O 1
ATOM 1399 N N . ARG A 1 181 ? -2.550 7.143 -15.026 1.00 85.25 181 ARG A N 1
ATOM 1400 C CA . ARG A 1 181 ? -2.518 8.608 -15.127 1.00 85.25 181 ARG A CA 1
ATOM 1401 C C . ARG A 1 181 ? -2.561 9.236 -13.738 1.00 85.25 181 ARG A C 1
ATOM 1403 O O . ARG A 1 181 ? -1.754 10.114 -13.463 1.00 85.25 181 ARG A O 1
ATOM 1410 N N . GLU A 1 182 ? -3.457 8.761 -12.879 1.00 88.44 182 GLU A N 1
ATOM 1411 C CA . GLU A 1 182 ? -3.615 9.266 -11.513 1.00 88.44 182 GLU A CA 1
ATOM 1412 C C . GLU A 1 182 ? -2.405 8.991 -10.613 1.00 88.44 182 GLU A C 1
ATOM 1414 O O . GLU A 1 182 ? -2.163 9.742 -9.674 1.00 88.44 182 GLU A O 1
ATOM 1419 N N . ILE A 1 183 ? -1.613 7.957 -10.888 1.00 84.75 183 ILE A N 1
ATOM 1420 C CA . ILE A 1 183 ? -0.345 7.728 -10.185 1.00 84.75 183 ILE A CA 1
ATOM 1421 C C . ILE A 1 183 ? 0.718 8.719 -10.670 1.00 84.75 183 ILE A C 1
ATOM 1423 O O . ILE A 1 183 ? 1.445 9.281 -9.867 1.00 84.75 183 ILE A O 1
ATOM 1427 N N . ILE A 1 184 ? 0.827 8.952 -11.980 1.00 80.50 184 ILE A N 1
ATOM 1428 C CA . ILE A 1 184 ? 1.891 9.799 -12.548 1.00 80.50 184 ILE A CA 1
ATOM 1429 C C . ILE A 1 184 ? 1.619 11.292 -12.321 1.00 80.50 184 ILE A C 1
ATOM 1431 O O . ILE A 1 184 ? 2.543 12.062 -12.070 1.00 80.50 184 ILE A O 1
ATOM 1435 N N . SER A 1 185 ? 0.362 11.708 -12.454 1.00 83.75 185 SER A N 1
ATOM 1436 C CA . SER A 1 185 ? -0.078 13.093 -12.309 1.00 83.75 185 SER A CA 1
ATOM 1437 C C . SER A 1 185 ? -1.422 13.116 -11.573 1.00 83.75 185 SER A C 1
ATOM 1439 O O . SER A 1 185 ? -2.474 13.162 -12.217 1.00 83.75 185 SER A O 1
ATOM 1441 N N . PRO A 1 186 ? -1.389 13.046 -10.228 1.00 85.06 186 PRO A N 1
ATOM 1442 C CA . PRO A 1 186 ? -2.575 13.135 -9.383 1.00 85.06 186 PRO A CA 1
ATOM 1443 C C . PRO A 1 186 ? -3.410 14.379 -9.700 1.00 85.06 186 PRO A C 1
ATOM 1445 O O . PRO A 1 186 ? -2.901 15.497 -9.629 1.00 85.06 186 PRO A O 1
ATOM 1448 N N . THR A 1 187 ? -4.690 14.199 -10.032 1.00 86.75 187 THR A N 1
ATOM 1449 C CA . THR A 1 187 ? -5.607 15.335 -10.260 1.00 86.75 187 THR A CA 1
ATOM 1450 C C . THR A 1 187 ? -6.374 15.735 -9.002 1.00 86.75 187 THR A C 1
ATOM 1452 O O . THR A 1 187 ? -6.792 16.882 -8.877 1.00 86.75 187 THR A O 1
ATOM 1455 N N . GLY A 1 188 ? -6.572 14.783 -8.085 1.00 85.12 188 GLY A N 1
ATOM 1456 C CA . GLY A 1 188 ? -7.367 14.953 -6.863 1.00 85.12 188 GLY A CA 1
ATOM 1457 C C . GLY A 1 188 ? -8.883 15.000 -7.098 1.00 85.12 188 GLY A C 1
ATOM 1458 O O . GLY A 1 188 ? -9.635 15.223 -6.157 1.00 85.12 188 GLY A O 1
ATOM 1459 N N . SER A 1 189 ? -9.344 14.803 -8.338 1.00 87.12 189 SER A N 1
ATOM 1460 C CA . SER A 1 189 ? -10.759 14.923 -8.727 1.00 87.12 189 SER A CA 1
ATOM 1461 C C . SER A 1 189 ? -11.279 13.740 -9.546 1.00 87.12 189 SER A C 1
ATOM 1463 O O . SER A 1 189 ? -12.396 13.778 -10.060 1.00 87.12 189 SER A O 1
ATOM 1465 N N . ALA A 1 190 ? -10.485 12.677 -9.682 1.00 91.69 190 ALA A N 1
ATOM 1466 C CA . ALA A 1 190 ? -10.898 11.477 -10.388 1.00 91.69 190 ALA A CA 1
ATOM 1467 C C . ALA A 1 190 ? -11.991 10.726 -9.610 1.00 91.69 190 ALA A C 1
ATOM 1469 O O . ALA A 1 190 ? -11.754 10.263 -8.502 1.00 91.69 190 ALA A O 1
ATOM 1470 N N . GLU A 1 191 ? -13.158 10.521 -10.226 1.00 91.69 191 GLU A N 1
ATOM 1471 C CA . GLU A 1 191 ? -14.331 9.898 -9.578 1.00 91.69 191 GLU A CA 1
ATOM 1472 C C . GLU A 1 191 ? -14.077 8.479 -9.041 1.00 91.69 191 GLU A C 1
ATOM 1474 O O . GLU A 1 191 ? -14.714 8.041 -8.089 1.00 91.69 191 GLU A O 1
ATOM 1479 N N . HIS A 1 192 ? -13.134 7.753 -9.644 1.00 93.69 192 HIS A N 1
ATOM 1480 C CA . HIS A 1 192 ? -12.759 6.400 -9.232 1.00 93.69 192 HIS A CA 1
ATOM 1481 C C . HIS A 1 192 ? -11.713 6.377 -8.103 1.00 93.69 192 HIS A C 1
ATOM 1483 O O . HIS A 1 192 ? -11.277 5.298 -7.707 1.00 93.69 192 HIS A O 1
ATOM 1489 N N . VAL A 1 193 ? -11.278 7.539 -7.604 1.00 95.69 193 VAL A N 1
ATOM 1490 C CA . VAL A 1 193 ? -10.268 7.669 -6.549 1.00 95.69 193 VAL A CA 1
ATOM 1491 C C . VAL A 1 193 ? -10.853 8.444 -5.373 1.00 95.69 193 VAL A C 1
ATOM 1493 O O . VAL A 1 193 ? -11.150 9.630 -5.482 1.00 95.69 193 VAL A O 1
ATOM 1496 N N . ALA A 1 194 ? -10.956 7.794 -4.217 1.00 95.00 194 ALA A N 1
ATOM 1497 C CA . ALA A 1 194 ? -11.150 8.485 -2.952 1.00 95.00 194 ALA A CA 1
ATOM 1498 C C . ALA A 1 194 ? -9.821 9.139 -2.541 1.00 95.00 194 ALA A C 1
ATOM 1500 O O . ALA A 1 194 ? -8.860 8.451 -2.189 1.00 95.00 194 ALA A O 1
ATOM 1501 N N . GLU A 1 195 ? -9.758 10.465 -2.639 1.00 93.31 195 GLU A N 1
ATOM 1502 C CA . GLU A 1 195 ? -8.580 11.265 -2.300 1.00 93.31 195 GLU A CA 1
ATOM 1503 C C . GLU A 1 195 ? -8.491 11.490 -0.787 1.00 93.31 195 GLU A C 1
ATOM 1505 O O . GLU A 1 195 ? -9.281 12.254 -0.234 1.00 93.31 195 GLU A O 1
ATOM 1510 N N . LEU A 1 196 ? -7.528 10.841 -0.122 1.00 93.00 196 LEU A N 1
ATOM 1511 C CA . LEU A 1 196 ? -7.333 10.916 1.331 1.00 93.00 196 LEU A CA 1
ATOM 1512 C C . LEU A 1 196 ? -5.977 11.514 1.730 1.00 93.00 196 LEU A C 1
ATOM 1514 O O . LEU A 1 196 ? -5.599 11.430 2.895 1.00 93.00 196 LEU A O 1
ATOM 1518 N N . CYS A 1 197 ? -5.247 12.139 0.801 1.00 88.75 197 CYS A N 1
ATOM 1519 C CA . CYS A 1 197 ? -4.024 12.895 1.096 1.00 88.75 197 CYS A CA 1
ATOM 1520 C C . CYS A 1 197 ? -4.270 14.403 1.289 1.00 88.75 197 CYS A C 1
ATOM 1522 O O . CYS A 1 197 ? -3.342 15.137 1.625 1.00 88.75 197 CYS A O 1
ATOM 1524 N N . GLY A 1 198 ? -5.496 14.876 1.041 1.00 82.56 198 GLY A N 1
ATOM 1525 C CA . GLY A 1 198 ? -5.881 16.284 1.147 1.00 82.56 198 GLY A CA 1
ATOM 1526 C C . GLY A 1 198 ? -6.303 16.729 2.551 1.00 82.56 198 GLY A C 1
ATOM 1527 O O . GLY A 1 198 ? -6.241 15.981 3.527 1.00 82.56 198 GLY A O 1
ATOM 1528 N N . LEU A 1 199 ? -6.766 17.980 2.639 1.00 85.31 199 LEU A N 1
ATOM 1529 C CA . LEU A 1 199 ? -7.402 18.498 3.850 1.00 85.31 199 LEU A CA 1
ATOM 1530 C C . LEU A 1 199 ? -8.751 17.798 4.086 1.00 85.31 199 LEU A C 1
ATOM 1532 O O . LEU A 1 199 ? -9.475 17.555 3.115 1.00 85.31 199 LEU A O 1
ATOM 1536 N N . PRO A 1 200 ? -9.128 17.534 5.352 1.00 89.50 200 PRO A N 1
ATOM 1537 C CA . PRO A 1 200 ? -10.439 16.995 5.675 1.00 89.50 200 PRO A CA 1
ATOM 1538 C C . PRO A 1 200 ? -11.572 17.824 5.068 1.00 89.50 200 PRO A C 1
ATOM 1540 O O . PRO A 1 200 ? -11.603 19.050 5.181 1.00 89.50 200 PRO A O 1
ATOM 1543 N N . THR A 1 201 ? -12.527 17.141 4.443 1.00 90.00 201 THR A N 1
ATOM 1544 C CA . THR A 1 201 ? -13.712 17.767 3.832 1.00 90.00 201 THR A CA 1
ATOM 1545 C C . THR A 1 201 ? -14.861 17.978 4.818 1.00 90.00 201 THR A C 1
ATOM 1547 O O . THR A 1 201 ? -15.856 18.617 4.481 1.00 90.00 201 THR A O 1
ATOM 1550 N N . CYS A 1 202 ? -14.738 17.455 6.038 1.00 91.62 202 CYS A N 1
ATOM 1551 C CA . CYS A 1 202 ? -15.647 17.709 7.148 1.00 91.62 202 CYS A CA 1
ATOM 1552 C C . CYS A 1 202 ? -14.869 17.896 8.455 1.00 91.62 202 CYS A C 1
ATOM 1554 O O . CYS A 1 202 ? -13.683 17.574 8.546 1.00 91.62 202 CYS A O 1
ATOM 1556 N N . ASP A 1 203 ? -15.549 18.435 9.463 1.00 92.75 203 ASP A N 1
ATOM 1557 C CA . ASP A 1 203 ? -15.001 18.598 10.804 1.00 92.75 203 ASP A CA 1
ATOM 1558 C C . ASP A 1 203 ? -14.859 17.252 11.542 1.00 92.75 203 ASP A C 1
ATOM 1560 O O . ASP A 1 203 ? -15.476 16.241 11.190 1.00 92.75 203 ASP A O 1
ATOM 1564 N N . GLU A 1 204 ? -14.053 17.249 12.607 1.00 93.00 204 GLU A N 1
ATOM 1565 C CA . GLU A 1 204 ? -13.773 16.048 13.398 1.00 93.00 204 GLU A CA 1
ATOM 1566 C C . GLU A 1 204 ? -15.040 15.439 14.019 1.00 93.00 204 GLU A C 1
ATOM 1568 O O . GLU A 1 204 ? -15.167 14.217 14.039 1.00 93.00 204 GLU A O 1
ATOM 1573 N N . SER A 1 205 ? -15.999 16.253 14.480 1.00 93.44 205 SER A N 1
ATOM 1574 C CA . SER A 1 205 ? -17.245 15.747 15.079 1.00 93.44 205 SER A CA 1
ATOM 1575 C C . SER A 1 205 ? -18.051 14.952 14.052 1.00 93.44 205 SER A C 1
ATOM 1577 O O . SER A 1 205 ? -18.471 13.822 14.315 1.00 93.44 205 SER A O 1
ATOM 1579 N N . THR A 1 206 ? -18.179 15.492 12.838 1.00 94.06 206 THR A N 1
ATOM 1580 C CA . THR A 1 206 ? -18.819 14.798 11.714 1.00 94.06 206 THR A CA 1
ATOM 1581 C C . THR A 1 206 ? -18.078 13.512 11.340 1.00 94.06 206 THR A C 1
ATOM 1583 O O . THR A 1 206 ? -18.717 12.485 11.109 1.00 94.06 206 THR A O 1
ATOM 1586 N N . ALA A 1 207 ? -16.742 13.532 11.287 1.00 94.00 207 ALA A N 1
ATOM 1587 C CA . ALA A 1 207 ? -15.945 12.343 10.977 1.00 94.00 207 ALA A CA 1
ATOM 1588 C C . ALA A 1 207 ? -16.095 11.242 12.042 1.00 94.00 207 ALA A C 1
ATOM 1590 O O . ALA A 1 207 ? -16.264 10.071 11.707 1.00 94.00 207 ALA A O 1
ATOM 1591 N N . ARG A 1 208 ? -16.098 11.612 13.327 1.00 94.50 208 ARG A N 1
ATOM 1592 C CA . ARG A 1 208 ? -16.311 10.687 14.448 1.00 94.50 208 ARG A CA 1
ATOM 1593 C C . ARG A 1 208 ? -17.704 10.071 14.438 1.00 94.50 208 ARG A C 1
ATOM 1595 O O . ARG A 1 208 ? -17.831 8.876 14.672 1.00 94.50 208 ARG A O 1
ATOM 1602 N N . ALA A 1 209 ? -18.735 10.849 14.109 1.00 92.12 209 ALA A N 1
ATOM 1603 C CA . ALA A 1 209 ? -20.112 10.357 14.038 1.00 92.12 209 ALA A CA 1
ATOM 1604 C C . ALA A 1 209 ? -20.324 9.270 12.965 1.00 92.12 209 ALA A C 1
ATOM 1606 O O . ALA A 1 209 ? -21.253 8.472 13.075 1.00 92.12 209 ALA A O 1
ATOM 1607 N N . ARG A 1 210 ? -19.464 9.224 11.937 1.00 91.38 210 ARG A N 1
ATOM 1608 C CA . ARG A 1 210 ? -19.462 8.176 10.899 1.00 91.38 210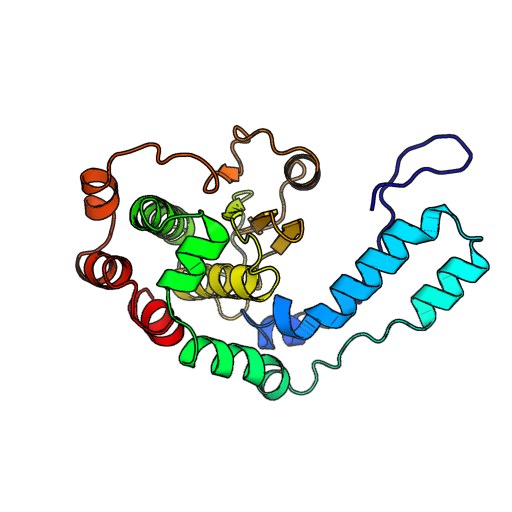 ARG A CA 1
ATOM 1609 C C . ARG A 1 210 ? -18.800 6.880 11.365 1.00 91.38 210 ARG A C 1
ATOM 1611 O O . ARG A 1 210 ? -19.046 5.815 10.800 1.00 91.38 210 ARG A O 1
ATOM 1618 N N . LEU A 1 211 ? -17.959 6.949 12.395 1.00 91.12 211 LEU A N 1
ATOM 1619 C CA . LEU A 1 211 ? -17.335 5.774 12.984 1.00 91.12 211 LEU A CA 1
ATOM 1620 C C . LEU A 1 211 ? -18.317 5.066 13.919 1.00 91.12 211 LEU A C 1
ATOM 1622 O O . LEU A 1 211 ? -19.106 5.680 14.635 1.00 91.12 211 LEU A O 1
ATOM 1626 N N . LYS A 1 212 ? -18.240 3.734 13.960 1.00 83.31 212 LYS A N 1
ATOM 1627 C CA . LYS A 1 212 ? -18.943 2.964 14.994 1.00 83.31 212 LYS A CA 1
ATOM 1628 C C . LYS A 1 212 ? -18.378 3.338 16.376 1.00 83.31 212 LYS A C 1
ATOM 1630 O O . LYS A 1 212 ? -17.171 3.566 16.466 1.00 83.31 212 LYS A O 1
ATOM 1635 N N . PRO A 1 213 ? -19.176 3.293 17.462 1.00 75.50 213 PRO A N 1
ATOM 1636 C CA . PRO A 1 213 ? -18.728 3.717 18.795 1.00 75.50 213 PRO A CA 1
ATOM 1637 C C . PRO A 1 213 ? -17.426 3.061 19.288 1.00 75.50 213 PRO A C 1
ATOM 1639 O O . PRO A 1 213 ? -16.626 3.706 19.954 1.00 75.50 213 PRO A O 1
ATOM 1642 N N . GLY A 1 214 ? -17.175 1.793 18.933 1.00 81.75 214 GLY A N 1
ATOM 1643 C CA . GLY A 1 214 ? -15.920 1.107 19.273 1.00 81.75 214 GLY A CA 1
ATOM 1644 C C . GLY A 1 214 ? -14.709 1.557 18.446 1.00 81.75 214 GLY A C 1
ATOM 1645 O O . GLY A 1 214 ? -13.591 1.537 18.948 1.00 81.75 214 GLY A O 1
ATOM 1646 N N . VAL A 1 215 ? -14.921 2.005 17.205 1.00 88.69 215 VAL A N 1
ATOM 1647 C CA . VAL A 1 215 ? -13.846 2.435 16.298 1.00 88.69 215 VAL A CA 1
ATOM 1648 C C . VAL A 1 215 ? -13.356 3.838 16.654 1.00 88.69 215 VAL A C 1
ATOM 1650 O O . VAL A 1 215 ? -12.158 4.084 16.592 1.00 88.69 215 VAL A O 1
ATOM 1653 N N . ASP A 1 216 ? -14.242 4.738 17.087 1.00 91.44 216 ASP A N 1
ATOM 1654 C CA . ASP A 1 216 ? -13.860 6.091 17.524 1.00 91.44 216 ASP A CA 1
ATOM 1655 C C . ASP A 1 216 ? -12.801 6.059 18.640 1.00 91.44 216 ASP A C 1
ATOM 1657 O O . ASP A 1 216 ? -11.738 6.666 18.512 1.00 91.44 216 ASP A O 1
ATOM 1661 N N . GLY A 1 217 ? -13.037 5.269 19.694 1.00 91.69 217 GLY A N 1
ATOM 1662 C CA . GLY A 1 217 ? -12.083 5.121 20.799 1.00 91.69 217 GLY A CA 1
ATOM 1663 C C . GLY A 1 217 ? -10.732 4.546 20.359 1.00 91.69 217 GLY A C 1
ATOM 1664 O O . GLY A 1 217 ? -9.687 4.971 20.850 1.00 91.69 217 GLY A O 1
ATOM 1665 N N . VAL A 1 218 ? -10.743 3.627 19.389 1.00 93.38 218 VAL A N 1
ATOM 1666 C CA . VAL A 1 218 ? -9.522 3.070 18.794 1.00 93.38 218 VAL A CA 1
ATOM 1667 C C . VAL A 1 218 ? -8.780 4.147 18.004 1.00 93.38 218 VAL A C 1
ATOM 1669 O O . VAL A 1 218 ? -7.589 4.326 18.212 1.00 93.38 218 VAL A O 1
ATOM 1672 N N . VAL A 1 219 ? -9.451 4.922 17.152 1.00 93.50 219 VAL A N 1
ATOM 1673 C CA . VAL A 1 219 ? -8.806 5.993 16.368 1.00 93.50 219 VAL A CA 1
ATOM 1674 C C . VAL A 1 219 ? -8.298 7.137 17.257 1.00 93.50 219 VAL A C 1
ATOM 1676 O O . VAL A 1 219 ? -7.288 7.770 16.943 1.00 93.50 219 VAL A O 1
ATOM 1679 N N . ALA A 1 220 ? -8.954 7.387 18.392 1.00 92.88 220 ALA A N 1
ATOM 1680 C CA . ALA A 1 220 ? -8.541 8.401 19.356 1.00 92.88 220 ALA A CA 1
ATOM 1681 C C . ALA A 1 220 ? -7.230 8.060 20.082 1.00 92.88 220 ALA A C 1
ATOM 1683 O O . ALA A 1 220 ? -6.488 8.976 20.437 1.00 92.88 220 ALA A O 1
ATOM 1684 N N . ASN A 1 221 ? -6.935 6.775 20.295 1.00 93.62 221 ASN A N 1
ATOM 1685 C CA . ASN A 1 221 ? -5.736 6.331 20.999 1.00 93.62 221 ASN A CA 1
ATOM 1686 C C . ASN A 1 221 ? -4.530 6.240 20.047 1.00 93.62 221 ASN A C 1
ATOM 1688 O O . ASN A 1 221 ? -4.310 5.222 19.389 1.00 93.62 221 ASN A O 1
ATOM 1692 N N . THR A 1 222 ? -3.735 7.305 19.964 1.00 92.12 222 THR A N 1
ATOM 1693 C CA . THR A 1 222 ? -2.566 7.370 19.070 1.00 92.12 222 THR A CA 1
ATOM 1694 C C . THR A 1 222 ? -1.327 6.660 19.626 1.00 92.12 222 THR A C 1
ATOM 1696 O O . THR A 1 222 ? -0.458 6.263 18.850 1.00 92.12 222 THR A O 1
ATOM 1699 N N . ASP A 1 223 ? -1.263 6.422 20.937 1.00 94.06 223 ASP A N 1
ATOM 1700 C CA . ASP A 1 223 ? -0.113 5.786 21.593 1.00 94.06 223 ASP A CA 1
ATOM 1701 C C . ASP A 1 223 ? -0.161 4.249 21.558 1.00 94.06 223 ASP A C 1
ATOM 1703 O O . ASP A 1 223 ? 0.826 3.590 21.890 1.00 94.06 223 ASP A O 1
ATOM 1707 N N . GLN A 1 224 ? -1.282 3.652 21.141 1.00 95.38 224 GLN A N 1
ATOM 1708 C CA . GLN A 1 224 ? -1.393 2.195 21.048 1.00 95.38 224 GLN A CA 1
ATOM 1709 C C . GLN A 1 224 ? -0.479 1.607 19.954 1.00 95.38 224 GLN A C 1
ATOM 1711 O O . GLN A 1 224 ? -0.260 2.248 18.916 1.00 95.38 224 GLN A O 1
ATOM 1716 N N . PRO A 1 225 ? -0.012 0.355 20.127 1.00 96.69 225 PRO A N 1
ATOM 1717 C CA . PRO A 1 225 ? 0.677 -0.376 19.072 1.00 96.69 225 PRO A CA 1
ATOM 1718 C C . PRO A 1 225 ? -0.179 -0.511 17.811 1.00 96.69 225 PRO A C 1
ATOM 1720 O O . PRO A 1 225 ? -1.391 -0.737 17.892 1.00 96.69 225 PRO A O 1
ATOM 1723 N N . ILE A 1 226 ? 0.450 -0.463 16.635 1.00 96.44 226 ILE A N 1
ATOM 1724 C CA . ILE A 1 226 ? -0.262 -0.593 15.351 1.00 96.44 226 ILE A CA 1
ATOM 1725 C C . ILE A 1 226 ? -0.988 -1.949 15.275 1.00 96.44 226 ILE A C 1
ATOM 1727 O O . ILE A 1 226 ? -2.131 -2.018 14.825 1.00 96.44 226 ILE A O 1
ATOM 1731 N N . ALA A 1 227 ? -0.381 -3.022 15.797 1.00 96.62 227 ALA A N 1
ATOM 1732 C CA . ALA A 1 227 ? -1.018 -4.341 15.890 1.00 96.62 227 ALA A CA 1
ATOM 1733 C C . ALA A 1 227 ? -2.354 -4.313 16.660 1.00 96.62 227 ALA A C 1
ATOM 1735 O O . ALA A 1 227 ? -3.317 -4.980 16.267 1.00 96.62 227 ALA A O 1
ATOM 1736 N N . GLN A 1 228 ? -2.418 -3.541 17.752 1.00 96.31 228 GLN A N 1
ATOM 1737 C CA . GLN A 1 228 ? -3.624 -3.397 18.566 1.00 96.31 228 GLN A CA 1
ATOM 1738 C C . GLN A 1 228 ? -4.690 -2.591 17.820 1.00 96.31 228 GLN A C 1
ATOM 1740 O O . GLN A 1 228 ? -5.839 -3.026 17.761 1.00 96.31 228 GLN A O 1
ATOM 1745 N N . PHE A 1 229 ? -4.296 -1.479 17.192 1.00 96.00 229 PHE A N 1
ATOM 1746 C CA . PHE A 1 229 ? -5.182 -0.666 16.357 1.00 96.00 229 PHE A CA 1
ATOM 1747 C C . PHE A 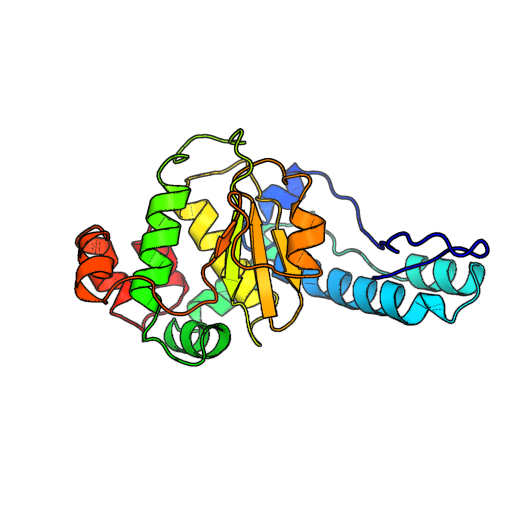1 229 ? -5.844 -1.503 15.251 1.00 96.00 229 PHE A C 1
ATOM 1749 O O . PHE A 1 229 ? -7.070 -1.551 15.150 1.00 96.00 229 PHE A O 1
ATOM 1756 N N . LEU A 1 230 ? -5.038 -2.230 14.468 1.00 95.81 230 LEU A N 1
ATOM 1757 C CA . LEU A 1 230 ? -5.513 -3.057 13.353 1.00 95.81 230 LEU A CA 1
ATOM 1758 C C . LEU A 1 230 ? -6.407 -4.216 13.810 1.00 95.81 230 LEU A C 1
ATOM 1760 O O . LEU A 1 230 ? -7.308 -4.626 13.085 1.00 95.81 230 LEU A O 1
ATOM 1764 N N . SER A 1 231 ? -6.182 -4.752 15.009 1.00 94.25 231 SER A N 1
ATOM 1765 C CA . SER A 1 231 ? -7.032 -5.815 15.558 1.00 94.25 231 SER A CA 1
ATOM 1766 C C . SER A 1 231 ? -8.380 -5.289 16.054 1.00 94.25 231 SER A C 1
ATOM 1768 O O . SER A 1 231 ? -9.372 -6.002 15.966 1.00 94.25 231 SER A O 1
ATOM 1770 N N . ALA A 1 232 ? -8.424 -4.059 16.569 1.00 92.75 232 ALA A N 1
ATOM 1771 C CA . ALA A 1 232 ? -9.625 -3.480 17.168 1.00 92.75 232 ALA A CA 1
ATOM 1772 C C . ALA A 1 232 ? -10.563 -2.795 16.156 1.00 92.75 232 ALA A C 1
ATOM 1774 O O . ALA A 1 232 ? -11.731 -2.564 16.466 1.00 92.75 232 ALA A O 1
ATOM 1775 N N . ILE A 1 233 ? -10.068 -2.456 14.962 1.00 89.25 233 ILE A N 1
ATOM 1776 C CA . ILE A 1 233 ? -10.848 -1.781 13.913 1.00 89.25 233 ILE A CA 1
ATOM 1777 C C . ILE A 1 233 ? -11.676 -2.734 13.024 1.00 89.25 233 ILE A C 1
ATOM 1779 O O . ILE A 1 233 ? -12.574 -2.272 12.319 1.00 89.25 233 ILE A O 1
ATOM 1783 N N . ALA A 1 234 ? -11.371 -4.036 13.046 1.00 80.38 234 ALA A N 1
ATOM 1784 C CA . ALA A 1 234 ? -11.929 -5.070 12.161 1.00 80.38 234 ALA A CA 1
ATOM 1785 C C . ALA A 1 234 ? -13.245 -5.695 12.668 1.00 80.38 234 ALA A C 1
ATOM 1787 O O . ALA A 1 234 ? -13.329 -5.981 13.882 1.00 80.38 234 ALA A O 1
#

Foldseek 3Di:
DWDADPVGHTDAQFQDDDDDLVLCLLLQLLNLVLQVQLVVQRVVLRVVVVVDDPVVSVVSSVPRDGDDSPPSVVSNVVLVVQLQVDFQQVQCCQFQVGLQCLLLLLLVLLVVLQVQAPPAQDPAQAKEKGGRAQVRSNSSSLSRLLSCLSNVDSSDRWDWDADHRTIIITGPHPHDPCVVVCRVPNPQPDPRYDYSNDDRPDHNVVSLVSADPQLSVLSPDRGHRSVVSSVSRD

Secondary structure (DSSP, 8-state):
---B-TTS-B----------HHHHHHHGGGHHHHTHHHHHHHHHHHHHGGGS-HHHHHHHHTT--PPP-S-HHHHHHHHHHHHHH-BHHHHHHHHHSSSTTHHHHHHHHHHHHHTTTT-SS-----EEEEE-GGGHHHHHHHHHHHHHHHHT-SS----EEEETTTEEEEESSSPPTTHHHHHHS--S--TTEEE-SS--SS-HHHHHHHS-HHHHHHHH--SSBHHHHHHH--

Sequence (234 aa):
AASGDSAGRLYPMVVFASYDYERLVSLGPAAPIALWRFLTSAYEVATQGRSWTVDQFLQRVARLEAPSLDDGEAAAAPYRKWLGENNMKALWETGFGADSSRFWVVSNVVESVSQFKGQELPQTGLALRLPIGAGDAYATAVWLDLVLRLAGWKQTLPNTFWIPQQTVLIHLGPPHVGSLREIISPTGSAEHVAELCGLPTCDESTARARLKPGVDGVVANTDQPIAQFLSAIA